Protein AF-A0A2A5Y398-F1 (afdb_monomer)

Structure (mmCIF, N/CA/C/O backbone):
data_AF-A0A2A5Y398-F1
#
_entry.id   AF-A0A2A5Y398-F1
#
loop_
_atom_site.group_PDB
_atom_site.id
_atom_site.type_symbol
_atom_site.label_atom_id
_atom_site.label_alt_id
_atom_site.label_comp_id
_atom_site.label_asym_id
_atom_site.label_entity_id
_atom_site.label_seq_id
_atom_site.pdbx_PDB_ins_code
_atom_site.Cartn_x
_atom_site.Cartn_y
_atom_site.Cartn_z
_atom_site.occupancy
_atom_site.B_iso_or_equiv
_atom_site.auth_seq_id
_atom_site.auth_comp_id
_atom_site.auth_asym_id
_atom_site.auth_atom_id
_atom_site.pdbx_PDB_model_num
ATOM 1 N N . MET A 1 1 ? -25.180 22.967 33.652 1.00 53.47 1 MET A N 1
ATOM 2 C CA . MET A 1 1 ? -24.704 22.713 32.267 1.00 53.47 1 MET A CA 1
ATOM 3 C C . MET A 1 1 ? -23.394 21.914 32.209 1.00 53.47 1 MET A C 1
ATOM 5 O O . MET A 1 1 ? -22.993 21.536 31.120 1.00 53.47 1 MET A O 1
ATOM 9 N N . THR A 1 2 ? -22.761 21.605 33.345 1.00 62.19 2 THR A N 1
ATOM 10 C CA . THR A 1 2 ? -21.582 20.726 33.473 1.00 62.19 2 THR A CA 1
ATOM 11 C C . THR A 1 2 ? -21.911 19.229 33.375 1.00 62.19 2 THR A C 1
ATOM 13 O O . THR A 1 2 ? -21.083 18.474 32.880 1.00 62.19 2 THR A O 1
ATOM 16 N N . ASP A 1 3 ? -23.130 18.831 33.757 1.00 79.31 3 ASP A N 1
ATOM 17 C CA . ASP A 1 3 ? -23.585 17.427 33.782 1.00 79.31 3 ASP A CA 1
ATOM 18 C C . ASP A 1 3 ? -23.609 16.783 32.391 1.00 79.31 3 ASP A C 1
ATOM 20 O O . ASP A 1 3 ? -22.881 15.836 32.129 1.00 79.31 3 ASP A O 1
ATOM 24 N N . LYS A 1 4 ? -24.313 17.400 31.430 1.00 91.94 4 LYS A N 1
ATOM 25 C CA . LYS A 1 4 ? -24.441 16.863 30.064 1.00 91.94 4 LYS A CA 1
ATOM 26 C C . LYS A 1 4 ? -23.093 16.651 29.363 1.00 91.94 4 LYS A C 1
ATOM 28 O O . LYS A 1 4 ? -22.951 15.729 28.569 1.00 91.94 4 LYS A O 1
ATOM 33 N N . LEU A 1 5 ? -22.105 17.512 29.621 1.00 93.94 5 LEU A N 1
ATOM 34 C CA . LEU A 1 5 ? -20.759 17.339 29.068 1.00 93.94 5 LEU A CA 1
ATOM 35 C C . LEU A 1 5 ? -20.026 16.165 29.731 1.00 93.94 5 LEU A C 1
ATOM 37 O O . LEU A 1 5 ? -19.326 15.423 29.044 1.00 93.94 5 LEU A O 1
ATOM 41 N N . SER A 1 6 ? -20.173 16.013 31.048 1.00 94.31 6 SER A N 1
ATOM 42 C CA . SER A 1 6 ? -19.607 14.890 31.797 1.00 94.31 6 SER A CA 1
ATOM 43 C C . SER A 1 6 ? -20.196 13.561 31.321 1.00 94.31 6 SER A C 1
ATOM 45 O O . SER A 1 6 ? -19.443 12.643 31.002 1.00 94.31 6 SER A O 1
ATOM 47 N N . ASP A 1 7 ? -21.517 13.499 31.157 1.00 95.56 7 ASP A N 1
ATOM 48 C CA . ASP A 1 7 ? -22.229 12.305 30.693 1.00 95.56 7 ASP A CA 1
ATOM 49 C C . ASP A 1 7 ? -21.790 11.885 29.283 1.00 95.56 7 ASP A C 1
ATOM 51 O O . ASP A 1 7 ? -21.525 10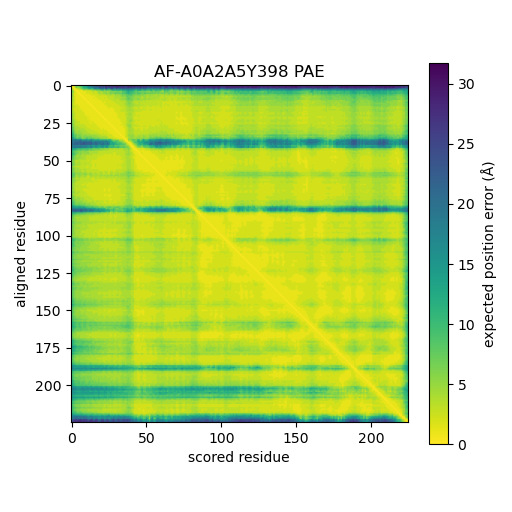.710 29.018 1.00 95.56 7 ASP A O 1
ATOM 55 N N . LEU A 1 8 ? -21.646 12.852 28.367 1.00 97.38 8 LEU A N 1
ATOM 56 C CA . LEU A 1 8 ? -21.157 12.587 27.010 1.00 97.38 8 LEU A CA 1
ATOM 57 C C . LEU A 1 8 ? -19.720 12.054 27.014 1.00 97.38 8 LEU A C 1
ATOM 59 O O . LEU A 1 8 ? -19.413 11.133 26.264 1.00 97.38 8 LEU A O 1
ATOM 63 N N . ARG A 1 9 ? -18.844 12.594 27.870 1.00 96.19 9 ARG A N 1
ATOM 64 C CA . ARG A 1 9 ? -17.464 12.100 28.007 1.00 96.19 9 ARG A CA 1
ATOM 65 C C . ARG A 1 9 ? -17.421 10.682 28.554 1.00 96.19 9 ARG A C 1
ATOM 67 O O . ARG A 1 9 ? -16.668 9.869 28.038 1.00 96.19 9 ARG A O 1
ATOM 74 N N . GLN A 1 10 ? -18.238 10.372 29.557 1.00 96.50 10 GLN A N 1
ATOM 75 C CA . GLN A 1 10 ? -18.326 9.012 30.082 1.00 96.50 10 GLN A CA 1
ATOM 76 C C . GLN A 1 10 ? -18.829 8.032 29.017 1.00 96.50 10 GLN A C 1
ATOM 78 O O . GLN A 1 10 ? -18.304 6.928 28.902 1.00 96.50 10 GLN A O 1
ATOM 83 N N . THR A 1 11 ? -19.796 8.459 28.204 1.00 97.31 11 THR A N 1
ATOM 84 C CA . THR A 1 11 ? -20.303 7.661 27.081 1.00 97.31 11 THR A CA 1
ATOM 85 C C . THR A 1 11 ? -19.218 7.411 26.029 1.00 97.31 11 THR A C 1
ATOM 87 O O . THR A 1 11 ? -19.086 6.287 25.558 1.00 97.31 11 THR A O 1
ATOM 90 N N . ILE A 1 12 ? -18.410 8.425 25.688 1.00 97.81 12 ILE A N 1
ATOM 91 C CA . ILE A 1 12 ? -17.270 8.268 24.767 1.00 97.81 12 ILE A CA 1
ATOM 92 C C . ILE A 1 12 ? -16.235 7.301 25.343 1.00 97.81 12 ILE A C 1
ATOM 94 O O . ILE A 1 12 ? -15.831 6.386 24.641 1.00 97.81 12 ILE A O 1
ATOM 98 N N . ASN A 1 13 ? -15.869 7.438 26.620 1.00 97.94 13 ASN A N 1
ATOM 99 C CA . ASN A 1 13 ? -14.903 6.532 27.244 1.00 97.94 13 ASN A CA 1
ATOM 100 C C . ASN A 1 13 ? -15.367 5.069 27.171 1.00 97.94 13 ASN A C 1
ATOM 102 O O . ASN A 1 13 ? -14.578 4.190 26.846 1.00 97.94 13 ASN A O 1
ATOM 106 N N . GLN A 1 14 ? -16.654 4.811 27.430 1.00 98.31 14 GLN A N 1
ATOM 107 C CA . GLN A 1 14 ? -17.207 3.462 27.308 1.00 98.31 14 GLN A CA 1
ATOM 108 C C . GLN A 1 14 ? -17.146 2.949 25.861 1.00 98.31 14 GLN A C 1
ATOM 110 O O . GLN A 1 14 ? -16.816 1.788 25.634 1.00 98.31 14 GLN A O 1
ATOM 115 N N . LEU A 1 15 ? -17.429 3.810 24.879 1.00 98.50 15 LEU A N 1
ATOM 116 C CA . LEU A 1 15 ? -17.304 3.457 23.465 1.00 98.50 15 LEU A CA 1
ATOM 117 C C . LEU A 1 15 ? -15.845 3.171 23.075 1.00 98.50 15 LEU A C 1
ATOM 119 O O . LEU A 1 15 ? -15.595 2.245 22.308 1.00 98.50 15 LEU A O 1
ATOM 123 N N . ASP A 1 16 ? -14.885 3.927 23.604 1.00 98.44 16 ASP A N 1
ATOM 124 C CA . ASP A 1 16 ? -13.457 3.709 23.363 1.00 98.44 16 ASP A CA 1
ATOM 125 C C . ASP A 1 16 ? -12.993 2.356 23.927 1.00 98.44 16 ASP A C 1
ATOM 127 O O . ASP A 1 16 ? -12.238 1.635 23.265 1.00 98.44 16 ASP A O 1
ATOM 131 N N . ASP A 1 17 ? -13.491 1.966 25.105 1.00 98.50 17 ASP A N 1
ATOM 132 C CA . ASP A 1 17 ? -13.247 0.641 25.686 1.00 98.50 17 ASP A CA 1
ATOM 133 C C . ASP A 1 17 ? -13.813 -0.480 24.795 1.00 98.50 17 ASP A C 1
ATOM 135 O O . ASP A 1 17 ? -13.139 -1.489 24.547 1.00 98.50 17 ASP A O 1
ATOM 139 N N . ASP A 1 18 ? -15.015 -0.285 24.245 1.00 98.56 18 ASP A N 1
ATOM 140 C CA . ASP A 1 18 ? -15.648 -1.238 23.329 1.00 98.56 18 ASP A CA 1
ATOM 141 C C . ASP A 1 18 ? -14.874 -1.343 22.000 1.00 98.56 18 ASP A C 1
ATOM 143 O O . ASP A 1 18 ? -14.628 -2.446 21.497 1.00 98.56 18 ASP A O 1
ATOM 147 N N . ILE A 1 19 ? -14.416 -0.213 21.447 1.00 98.25 19 ILE A N 1
ATOM 148 C CA . ILE A 1 19 ? -13.551 -0.172 20.258 1.00 98.25 19 ILE A CA 1
ATOM 149 C C . ILE A 1 19 ? -12.255 -0.938 20.530 1.00 98.25 19 ILE A C 1
ATOM 151 O O . ILE A 1 19 ? -11.846 -1.769 19.713 1.00 98.25 19 ILE A O 1
ATOM 155 N N . LEU A 1 20 ? -11.615 -0.710 21.679 1.00 98.38 20 LEU A N 1
ATOM 156 C CA . LEU A 1 20 ? -10.382 -1.400 22.045 1.00 98.38 20 LEU A CA 1
ATOM 157 C C . LEU A 1 20 ? -10.595 -2.916 22.168 1.00 98.38 20 LEU A C 1
ATOM 159 O O . LEU A 1 20 ? -9.753 -3.694 21.708 1.00 98.38 20 LEU A O 1
ATOM 163 N N . ALA A 1 21 ? -11.721 -3.353 22.736 1.00 98.25 21 ALA A N 1
ATOM 164 C CA . ALA A 1 21 ? -12.076 -4.768 22.809 1.00 98.25 21 ALA A CA 1
ATOM 165 C C . ALA A 1 21 ? -12.243 -5.393 21.410 1.00 98.25 21 ALA A C 1
ATOM 167 O O . ALA A 1 21 ? -11.703 -6.472 21.143 1.00 98.25 21 ALA A O 1
ATOM 168 N N . LEU A 1 22 ? -12.911 -4.695 20.485 1.00 98.38 22 LEU A N 1
ATOM 169 C CA . LEU A 1 22 ? -13.061 -5.134 19.092 1.00 98.38 22 LEU A CA 1
ATOM 170 C C . LEU A 1 22 ? -11.718 -5.191 18.353 1.00 98.38 22 LEU A C 1
ATOM 172 O O . LEU A 1 22 ? -11.465 -6.136 17.602 1.00 98.38 22 LEU A O 1
ATOM 176 N N . VAL A 1 23 ? -10.830 -4.221 18.590 1.00 97.88 23 VAL A N 1
ATOM 177 C CA . VAL A 1 23 ? -9.471 -4.218 18.033 1.00 97.88 23 VAL A CA 1
ATOM 178 C C . VAL A 1 23 ? -8.689 -5.439 18.512 1.00 97.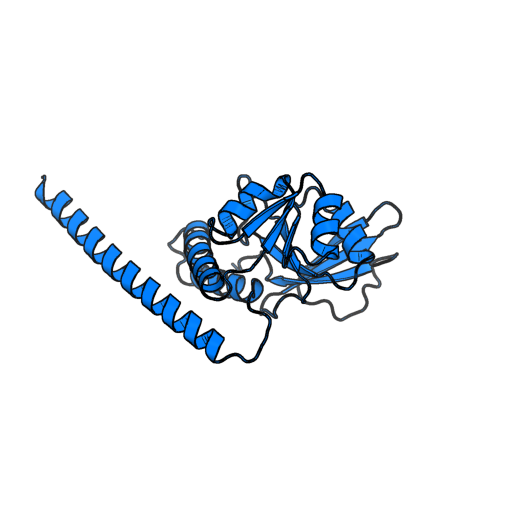88 23 VAL A C 1
ATOM 180 O O . VAL A 1 23 ? -8.118 -6.144 17.679 1.00 97.88 23 VAL A O 1
ATOM 183 N N . ARG A 1 24 ? -8.705 -5.745 19.817 1.00 96.75 24 ARG A N 1
ATOM 184 C CA . ARG A 1 24 ? -8.050 -6.950 20.361 1.00 96.75 24 ARG A CA 1
ATOM 185 C C . ARG A 1 24 ? -8.588 -8.216 19.709 1.00 96.75 24 ARG A C 1
ATOM 187 O O . ARG A 1 24 ? -7.806 -9.023 19.211 1.00 96.75 24 ARG A O 1
ATOM 194 N N . ARG A 1 25 ? -9.914 -8.340 19.610 1.00 97.38 25 ARG A N 1
ATOM 195 C CA . ARG A 1 25 ? -10.547 -9.496 18.968 1.00 97.38 25 ARG A CA 1
ATOM 196 C C . ARG A 1 25 ? -10.150 -9.636 17.498 1.00 97.38 25 ARG A C 1
ATOM 198 O O . ARG A 1 25 ? -9.939 -10.746 17.016 1.00 97.38 25 ARG A O 1
ATOM 205 N N . ARG A 1 26 ? -10.012 -8.519 16.777 1.00 95.94 26 ARG A N 1
ATOM 206 C CA . ARG A 1 26 ? -9.510 -8.515 15.396 1.00 95.94 26 ARG A CA 1
ATOM 207 C C . ARG A 1 26 ? -8.070 -9.023 15.318 1.00 95.94 26 ARG A C 1
ATOM 209 O O . ARG A 1 26 ? -7.764 -9.758 14.384 1.00 95.94 26 ARG A O 1
ATOM 216 N N . MET A 1 27 ? -7.199 -8.630 16.251 1.00 94.00 27 MET A N 1
ATOM 217 C CA . MET A 1 27 ? -5.803 -9.091 16.270 1.00 94.00 27 MET A CA 1
ATOM 218 C C . MET A 1 27 ? -5.712 -10.602 16.512 1.00 94.00 27 MET A C 1
ATOM 220 O O . MET A 1 27 ? -4.964 -11.276 15.811 1.00 94.00 27 MET A O 1
ATOM 224 N N . GLU A 1 28 ? -6.515 -11.140 17.436 1.00 93.69 28 GLU A N 1
ATOM 225 C CA . GLU A 1 28 ? -6.611 -12.590 17.680 1.00 93.69 28 GLU A CA 1
ATOM 226 C C . GLU A 1 28 ? -7.011 -13.344 16.405 1.00 93.69 28 GLU A C 1
ATOM 228 O O . GLU A 1 28 ? -6.308 -14.251 15.969 1.00 93.69 28 GLU A O 1
ATOM 233 N N . LEU A 1 29 ? -8.085 -12.905 15.740 1.00 93.06 29 LEU A N 1
ATOM 234 C CA . LEU A 1 29 ? -8.541 -13.523 14.492 1.00 93.06 29 LEU A CA 1
ATOM 235 C C . LEU A 1 29 ? -7.499 -13.425 13.375 1.00 93.06 29 LEU A C 1
ATOM 237 O O . LEU A 1 29 ? -7.378 -14.335 12.558 1.00 93.06 29 LEU A O 1
ATOM 241 N N . ALA A 1 30 ? -6.750 -12.325 13.310 1.00 89.25 30 ALA A N 1
ATOM 242 C CA . ALA A 1 30 ? -5.692 -12.184 12.322 1.00 89.25 30 ALA A CA 1
ATOM 243 C C . ALA A 1 30 ? -4.545 -13.178 12.569 1.00 89.25 30 ALA A C 1
ATOM 245 O O . ALA A 1 30 ? -4.012 -13.732 11.608 1.00 89.25 30 ALA A O 1
ATOM 246 N N . ALA A 1 31 ? -4.200 -13.440 13.835 1.00 87.06 31 ALA A N 1
ATOM 247 C CA . ALA A 1 31 ? -3.232 -14.472 14.198 1.00 87.06 31 ALA A CA 1
ATOM 248 C C . ALA A 1 31 ? -3.733 -15.877 13.820 1.00 87.06 31 ALA A C 1
ATOM 250 O O . ALA A 1 31 ? -2.989 -16.638 13.201 1.00 87.06 31 ALA A O 1
ATOM 251 N N . ASP A 1 32 ? -5.006 -16.183 14.089 1.00 89.62 32 ASP A N 1
ATOM 252 C CA . ASP A 1 32 ? -5.624 -17.462 13.713 1.00 89.62 32 ASP A CA 1
ATOM 253 C C . ASP A 1 32 ? -5.613 -17.683 12.189 1.00 89.62 32 ASP A C 1
ATOM 255 O O . ASP A 1 32 ? -5.307 -18.776 11.709 1.00 89.62 32 ASP A O 1
ATOM 259 N N . VAL A 1 33 ? -5.898 -16.634 11.405 1.00 86.31 33 VAL A N 1
ATOM 260 C CA . VAL A 1 33 ? -5.861 -16.692 9.932 1.00 86.31 33 VAL A CA 1
ATOM 261 C C . VAL A 1 33 ? -4.468 -17.042 9.414 1.00 86.31 33 VAL A C 1
ATOM 263 O O . VAL A 1 33 ? -4.361 -17.760 8.421 1.00 86.31 33 VAL A O 1
ATOM 266 N N . ILE A 1 34 ? -3.407 -16.545 10.048 1.00 80.00 34 ILE A N 1
ATOM 267 C CA . ILE A 1 34 ? -2.033 -16.864 9.646 1.00 8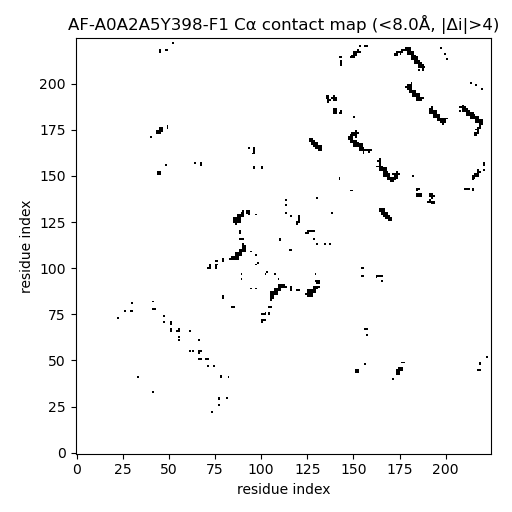0.00 34 ILE A CA 1
ATOM 268 C C . ILE A 1 34 ? -1.638 -18.266 10.079 1.00 80.00 34 ILE A C 1
ATOM 270 O O . ILE A 1 34 ? -1.083 -18.994 9.265 1.00 80.00 34 ILE A O 1
ATOM 274 N N . ALA A 1 35 ? -2.001 -18.689 11.291 1.00 82.81 35 ALA A N 1
ATOM 275 C CA . ALA A 1 35 ? -1.763 -20.059 11.741 1.00 82.81 35 ALA A CA 1
ATOM 276 C C . ALA A 1 35 ? -2.444 -21.108 10.839 1.00 82.81 35 ALA A C 1
ATOM 278 O O . ALA A 1 35 ? -1.938 -22.218 10.683 1.00 82.81 35 ALA A O 1
ATOM 279 N N . ALA A 1 36 ? -3.577 -20.758 10.223 1.00 84.25 36 ALA A N 1
ATOM 280 C CA . ALA A 1 36 ? -4.293 -21.618 9.285 1.00 84.25 36 ALA A CA 1
ATOM 281 C C . ALA A 1 36 ? -3.713 -21.624 7.856 1.00 84.25 36 ALA A C 1
ATOM 283 O O . ALA A 1 36 ? -4.065 -22.498 7.062 1.00 84.25 36 ALA A O 1
ATOM 284 N N . LYS A 1 37 ? -2.860 -20.657 7.495 1.00 73.44 37 LYS A N 1
ATOM 285 C CA . LYS A 1 37 ? -2.260 -20.561 6.159 1.00 73.44 37 LYS A CA 1
ATOM 286 C C . LYS A 1 37 ? -0.888 -21.228 6.144 1.00 73.44 37 LYS A C 1
ATOM 288 O O . LYS A 1 37 ? -0.024 -20.921 6.950 1.00 73.44 37 LYS A O 1
ATOM 293 N N . SER A 1 38 ? -0.668 -22.100 5.168 1.00 60.94 38 SER A N 1
ATOM 294 C CA . SER A 1 38 ? 0.623 -22.754 4.909 1.00 60.94 38 SER A CA 1
ATOM 295 C C . SER A 1 38 ? 1.536 -21.967 3.957 1.00 60.94 38 SER A C 1
ATOM 297 O O . SER A 1 38 ? 2.559 -22.491 3.526 1.00 60.94 38 SER A O 1
ATOM 299 N N . ASP A 1 39 ? 1.152 -20.745 3.582 1.00 62.69 39 ASP A N 1
ATOM 300 C CA . ASP A 1 39 ? 1.897 -19.902 2.642 1.00 62.69 39 ASP A CA 1
ATOM 301 C C . ASP A 1 39 ? 2.934 -19.034 3.375 1.00 62.69 39 ASP A C 1
ATOM 303 O O . ASP A 1 39 ? 2.679 -18.538 4.472 1.00 62.69 39 ASP A O 1
ATOM 307 N N . SER A 1 40 ? 4.103 -18.849 2.761 1.00 60.88 40 SER A N 1
ATOM 308 C CA . SER A 1 40 ? 5.239 -18.107 3.315 1.00 60.88 40 SER A CA 1
ATOM 309 C C . SER A 1 40 ? 5.118 -16.589 3.158 1.00 60.88 40 SER A C 1
ATOM 311 O O . SER A 1 40 ? 5.853 -15.850 3.814 1.00 60.88 40 SER A O 1
ATOM 313 N N . VAL A 1 41 ? 4.220 -16.095 2.295 1.00 65.12 41 VAL A N 1
ATOM 314 C CA . VAL A 1 41 ? 4.080 -14.651 2.045 1.00 65.12 41 VAL A CA 1
ATOM 315 C C . VAL A 1 41 ? 3.127 -14.020 3.059 1.00 65.12 41 VAL A C 1
ATOM 317 O O . VAL A 1 41 ? 1.904 -14.046 2.914 1.00 65.12 41 VAL A O 1
ATOM 320 N N . ALA A 1 42 ? 3.699 -13.419 4.101 1.00 68.75 42 ALA A N 1
ATOM 321 C CA . ALA A 1 42 ? 2.922 -12.816 5.182 1.00 68.75 42 ALA A CA 1
A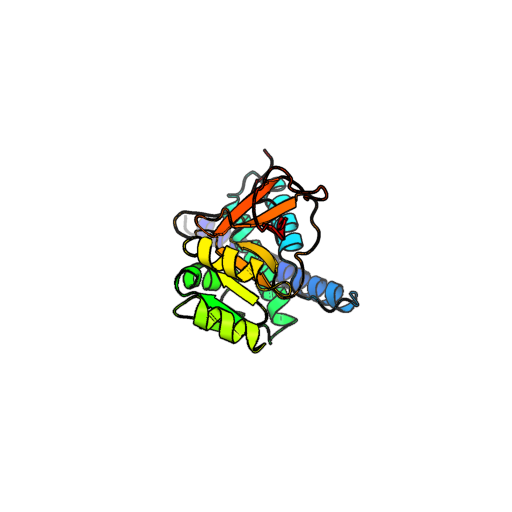TOM 322 C C . ALA A 1 42 ? 2.294 -11.461 4.821 1.00 68.75 42 ALA A C 1
ATOM 324 O O . ALA A 1 42 ? 1.250 -11.109 5.368 1.00 68.75 42 ALA A O 1
ATOM 325 N N . TYR A 1 43 ? 2.904 -10.698 3.906 1.00 85.94 43 TYR A N 1
ATOM 326 C CA . TYR A 1 43 ? 2.453 -9.346 3.582 1.00 85.94 43 TYR A CA 1
ATOM 327 C C . TYR A 1 43 ? 1.681 -9.293 2.260 1.00 85.94 43 TYR A C 1
ATOM 329 O O . TYR A 1 43 ? 2.210 -9.652 1.212 1.00 85.94 43 TYR A O 1
ATOM 337 N N . ARG A 1 44 ? 0.409 -8.874 2.323 1.00 89.19 44 ARG A N 1
ATOM 338 C CA . ARG A 1 44 ? -0.566 -8.958 1.217 1.00 89.19 44 ARG A CA 1
ATOM 339 C C . ARG A 1 44 ? -1.285 -7.618 1.010 1.00 89.19 44 ARG A C 1
ATOM 341 O O . ARG A 1 44 ? -2.434 -7.471 1.439 1.00 89.19 44 ARG A O 1
ATOM 348 N N . PRO A 1 45 ? -0.605 -6.611 0.437 1.00 92.88 45 PRO A N 1
ATOM 349 C CA . PRO A 1 45 ? -1.153 -5.263 0.319 1.00 92.88 45 PRO A CA 1
ATOM 350 C C . PRO A 1 45 ? -2.382 -5.179 -0.603 1.00 92.88 45 PRO A C 1
ATOM 352 O O . PRO A 1 45 ? -3.235 -4.317 -0.384 1.00 92.88 45 PRO A O 1
ATOM 355 N N . GLY A 1 46 ? -2.534 -6.082 -1.578 1.00 93.75 46 GLY A N 1
ATOM 356 C CA . GLY A 1 46 ? -3.727 -6.163 -2.421 1.00 93.75 46 GLY A CA 1
ATOM 357 C C . GLY A 1 46 ? -4.978 -6.485 -1.602 1.00 93.75 46 GLY A C 1
ATOM 358 O O . GLY A 1 46 ? -5.955 -5.734 -1.616 1.00 93.75 46 GLY A O 1
ATOM 359 N N . ARG A 1 47 ? -4.917 -7.537 -0.781 1.00 92.31 47 ARG A N 1
ATOM 360 C CA . ARG A 1 47 ? -5.993 -7.911 0.146 1.00 92.31 47 ARG A CA 1
ATOM 361 C C . ARG A 1 47 ? -6.359 -6.780 1.102 1.00 92.31 47 ARG A C 1
ATOM 363 O O . ARG A 1 47 ? -7.528 -6.602 1.446 1.00 92.31 47 ARG A O 1
ATOM 370 N N . GLU A 1 48 ? -5.368 -6.039 1.579 1.00 94.50 48 GLU A N 1
ATOM 371 C CA . GLU A 1 48 ? -5.610 -4.892 2.447 1.00 94.50 48 GLU A CA 1
ATOM 372 C C . GLU A 1 48 ? -6.366 -3.769 1.723 1.00 94.50 48 GLU A C 1
ATOM 374 O O . GLU A 1 48 ? -7.286 -3.186 2.304 1.00 94.50 48 GLU A O 1
ATOM 379 N N . ALA A 1 49 ? -6.020 -3.497 0.461 1.00 95.44 49 ALA A N 1
ATOM 380 C CA . ALA A 1 49 ? -6.716 -2.520 -0.366 1.00 95.44 49 ALA A CA 1
ATOM 381 C C . ALA A 1 49 ? -8.194 -2.893 -0.557 1.00 95.44 49 ALA A C 1
ATOM 383 O O . ALA A 1 49 ? -9.060 -2.052 -0.325 1.00 95.44 49 ALA A O 1
ATOM 384 N N . GLU A 1 50 ? -8.509 -4.153 -0.868 1.00 95.44 50 GLU A N 1
ATOM 385 C CA . GLU A 1 50 ? -9.899 -4.628 -0.981 1.00 95.44 50 GLU A CA 1
ATOM 386 C C . GLU A 1 50 ? -10.698 -4.425 0.307 1.00 95.44 50 GLU A C 1
ATOM 388 O O . GLU A 1 50 ? -11.851 -3.990 0.285 1.00 95.44 50 GLU A O 1
ATOM 393 N N . VAL A 1 51 ? -10.093 -4.745 1.456 1.00 95.62 51 VAL A N 1
ATOM 394 C CA . VAL A 1 51 ? -10.751 -4.553 2.750 1.00 95.62 51 VAL A CA 1
ATOM 395 C C . VAL A 1 51 ? -11.049 -3.075 2.968 1.00 95.62 51 VAL A C 1
ATOM 397 O O . VAL A 1 51 ? -12.170 -2.759 3.360 1.00 95.62 51 VAL A O 1
ATOM 400 N N . ILE A 1 52 ? -10.088 -2.187 2.696 1.00 96.50 52 ILE A N 1
ATOM 401 C CA . ILE A 1 52 ? -10.270 -0.737 2.825 1.00 96.50 52 ILE A CA 1
ATOM 402 C C . ILE A 1 52 ? -11.380 -0.245 1.891 1.00 96.50 52 ILE A C 1
ATOM 404 O O . ILE A 1 52 ? -12.300 0.417 2.367 1.00 96.50 52 ILE A O 1
ATOM 408 N N . LYS A 1 53 ? -11.366 -0.622 0.605 1.00 95.81 53 LYS A N 1
ATOM 409 C CA . LYS A 1 53 ? -12.419 -0.248 -0.356 1.00 95.81 53 LYS A CA 1
ATOM 410 C C . LYS A 1 53 ? -13.804 -0.691 0.105 1.00 95.81 53 LYS A C 1
ATOM 412 O O . LYS A 1 53 ? -14.725 0.119 0.163 1.00 95.81 53 LYS A O 1
ATOM 417 N N . ARG A 1 54 ? -13.941 -1.960 0.506 1.00 96.88 54 ARG A N 1
ATOM 418 C CA . ARG A 1 54 ? -15.204 -2.515 1.014 1.00 96.88 54 ARG A CA 1
ATOM 419 C C . ARG A 1 54 ? -15.723 -1.734 2.222 1.00 96.88 54 ARG A C 1
ATOM 421 O O . ARG A 1 54 ? -16.926 -1.545 2.355 1.00 96.88 54 ARG A O 1
ATOM 428 N N . LEU A 1 55 ? -14.837 -1.320 3.125 1.00 97.44 55 LEU A N 1
ATOM 429 C CA . LEU A 1 55 ? -15.215 -0.574 4.326 1.00 97.44 55 LEU A CA 1
ATOM 430 C C . LEU A 1 55 ? -15.606 0.869 4.019 1.00 97.44 55 LEU A C 1
ATOM 432 O O . LEU A 1 55 ? -16.554 1.358 4.619 1.00 97.44 55 LEU A O 1
ATOM 436 N N . ILE A 1 56 ? -14.921 1.517 3.074 1.00 96.69 56 ILE A N 1
ATOM 437 C CA . ILE A 1 56 ? -15.301 2.845 2.577 1.00 96.69 56 ILE A CA 1
ATOM 438 C C . ILE A 1 56 ? -16.707 2.781 1.972 1.00 96.69 56 ILE A C 1
ATOM 440 O O . ILE A 1 56 ? -17.568 3.566 2.351 1.00 96.69 56 ILE A O 1
ATOM 444 N N . ALA A 1 57 ? -16.969 1.795 1.110 1.00 96.25 57 ALA A N 1
ATOM 445 C CA . ALA A 1 57 ? -18.286 1.606 0.501 1.00 96.25 57 ALA A CA 1
ATOM 446 C C . ALA A 1 57 ? -19.387 1.289 1.533 1.00 96.25 57 ALA A C 1
ATOM 448 O O . ALA A 1 57 ? -20.538 1.676 1.356 1.00 96.25 57 ALA A O 1
ATOM 449 N N . ALA A 1 58 ? -19.045 0.592 2.621 1.00 97.44 58 ALA A N 1
ATOM 450 C CA . ALA A 1 58 ? -19.984 0.253 3.690 1.00 97.44 58 ALA A CA 1
ATOM 451 C C . ALA A 1 58 ? -20.266 1.409 4.668 1.00 97.44 58 ALA A C 1
ATOM 453 O O . ALA A 1 58 ? -21.241 1.328 5.413 1.00 97.44 58 ALA A O 1
ATOM 454 N N . ALA A 1 59 ? -19.429 2.449 4.684 1.00 96.31 59 ALA A N 1
ATOM 455 C CA . ALA A 1 59 ? -19.557 3.612 5.562 1.00 96.31 59 ALA A CA 1
ATOM 456 C C . ALA A 1 59 ? -19.452 4.927 4.760 1.00 96.31 59 ALA A C 1
ATOM 458 O O . ALA A 1 59 ? -18.530 5.716 4.991 1.00 96.31 59 ALA A O 1
ATOM 459 N N . PRO A 1 60 ? -20.368 5.169 3.799 1.00 95.25 60 PRO A N 1
ATOM 460 C CA . PRO A 1 60 ? -20.304 6.330 2.906 1.00 95.25 60 PRO A CA 1
ATOM 461 C C . PRO A 1 60 ? -20.521 7.669 3.630 1.00 95.25 60 PRO A C 1
ATOM 463 O O . PRO A 1 60 ? -20.234 8.729 3.081 1.00 95.25 60 PRO A O 1
ATOM 466 N N . ASP A 1 61 ? -21.041 7.635 4.856 1.00 96.81 61 ASP A N 1
ATOM 467 C CA . ASP A 1 61 ? -21.214 8.785 5.739 1.00 96.81 61 ASP A CA 1
ATOM 468 C C . ASP A 1 61 ? -19.910 9.221 6.432 1.00 96.81 61 ASP A C 1
ATOM 470 O O . ASP A 1 61 ? -19.833 10.338 6.952 1.00 96.81 61 ASP A O 1
ATOM 474 N N . LEU A 1 62 ? -18.870 8.380 6.415 1.00 97.00 62 LEU A N 1
ATOM 475 C CA . LEU A 1 62 ? -17.552 8.705 6.951 1.00 97.00 62 LEU A CA 1
ATOM 476 C C . LEU A 1 62 ? -16.589 9.176 5.851 1.00 97.00 62 LEU A C 1
ATOM 478 O O . LEU A 1 62 ? -16.620 8.674 4.727 1.00 97.00 62 LEU A O 1
ATOM 482 N N . PRO A 1 63 ? -15.642 10.083 6.165 1.00 96.25 63 PRO A N 1
ATOM 483 C CA . PRO A 1 63 ? -14.571 10.411 5.235 1.00 96.25 63 PRO A CA 1
ATOM 484 C C . PRO A 1 63 ? -13.767 9.159 4.863 1.00 96.25 63 PRO A C 1
ATOM 486 O O . PRO A 1 63 ? -13.204 8.498 5.738 1.00 96.25 63 PRO A O 1
ATOM 489 N N . ALA A 1 64 ? -13.630 8.871 3.567 1.00 95.19 64 ALA A N 1
ATOM 490 C CA . ALA A 1 64 ? -12.882 7.707 3.084 1.00 95.19 64 ALA A CA 1
ATOM 491 C C . ALA A 1 64 ? -11.446 7.648 3.644 1.00 95.19 64 ALA A C 1
ATOM 493 O O . ALA A 1 64 ? -10.951 6.578 4.002 1.00 95.19 64 ALA A O 1
ATOM 494 N N . GLN A 1 65 ? -10.801 8.810 3.811 1.00 94.44 65 GLN A N 1
ATOM 495 C CA . GLN A 1 65 ? -9.465 8.914 4.401 1.00 94.44 65 GLN A CA 1
ATOM 496 C C . GLN A 1 65 ? -9.418 8.454 5.867 1.00 94.44 65 GLN A C 1
ATOM 498 O O . GLN A 1 65 ? -8.429 7.852 6.279 1.00 94.44 65 GLN A O 1
ATOM 503 N N . LEU A 1 66 ? -10.469 8.711 6.657 1.00 96.38 66 LEU A N 1
ATOM 504 C CA . LEU A 1 66 ? -10.550 8.250 8.047 1.00 96.38 66 LEU A CA 1
ATOM 505 C C . LEU A 1 66 ? -10.563 6.719 8.090 1.00 96.38 66 LEU A C 1
ATOM 507 O O . LEU A 1 66 ? -9.766 6.117 8.809 1.00 96.38 66 LEU A O 1
ATOM 511 N N . VAL A 1 67 ? -11.418 6.101 7.271 1.00 97.00 67 VAL A N 1
ATOM 512 C CA . VAL A 1 67 ? -11.510 4.641 7.142 1.00 97.00 67 VAL A CA 1
ATOM 513 C C . VAL A 1 67 ? -10.173 4.064 6.660 1.00 97.00 67 VAL A C 1
ATOM 515 O O . VAL A 1 67 ? -9.626 3.152 7.277 1.00 97.00 67 VAL A O 1
ATOM 518 N N . ALA A 1 68 ? -9.567 4.630 5.618 1.00 95.19 68 ALA A N 1
ATOM 519 C CA . ALA A 1 68 ? -8.266 4.167 5.141 1.00 95.19 68 ALA A CA 1
ATOM 520 C C . ALA A 1 68 ? -7.182 4.246 6.232 1.00 95.19 68 ALA A C 1
ATOM 522 O O . ALA A 1 68 ? -6.464 3.271 6.444 1.00 95.19 68 ALA A O 1
ATOM 523 N N . ASN A 1 69 ? -7.099 5.359 6.968 1.00 95.12 69 ASN A N 1
ATOM 524 C CA . ASN A 1 69 ? -6.088 5.562 8.008 1.00 95.12 69 ASN A CA 1
ATOM 525 C C . ASN A 1 69 ? -6.249 4.589 9.183 1.00 95.12 69 ASN A C 1
ATOM 527 O O . ASN A 1 69 ? -5.270 3.967 9.594 1.00 95.12 69 ASN A O 1
ATOM 531 N N . VAL A 1 70 ? -7.468 4.427 9.709 1.00 96.69 70 VAL A N 1
ATOM 532 C CA . VAL A 1 70 ? -7.727 3.526 10.845 1.00 96.69 70 VAL A CA 1
ATOM 533 C C . VAL A 1 70 ? -7.380 2.088 10.469 1.00 96.69 70 VAL A C 1
ATOM 535 O O . VAL A 1 70 ? -6.612 1.424 11.167 1.00 96.69 70 VAL A O 1
ATOM 538 N N . TRP A 1 71 ? -7.890 1.600 9.336 1.00 96.75 71 TRP A N 1
ATOM 539 C CA . TRP A 1 71 ? -7.657 0.212 8.947 1.00 96.75 71 TRP A CA 1
ATOM 540 C C . TRP A 1 71 ? -6.226 -0.049 8.490 1.00 96.75 71 TRP A C 1
ATOM 542 O O . TRP A 1 71 ? -5.728 -1.146 8.740 1.00 96.75 71 TRP A O 1
ATOM 552 N N . ARG A 1 72 ? -5.535 0.948 7.922 1.00 96.06 72 ARG A N 1
ATOM 553 C CA . ARG A 1 72 ? -4.098 0.869 7.640 1.00 96.06 72 ARG A CA 1
ATOM 554 C C . ARG A 1 72 ? -3.298 0.550 8.896 1.00 96.06 72 ARG A C 1
ATOM 556 O O . ARG A 1 72 ? -2.580 -0.443 8.902 1.00 96.06 72 ARG A O 1
ATOM 563 N N . GLN A 1 73 ? -3.488 1.313 9.973 1.00 95.75 73 GLN A N 1
ATOM 564 C CA . GLN A 1 73 ? -2.750 1.081 11.219 1.00 95.75 73 GLN A CA 1
ATOM 565 C C . GLN A 1 73 ? -3.094 -0.271 11.856 1.00 95.75 73 GLN A C 1
ATOM 567 O O . GLN A 1 73 ? -2.201 -0.975 12.320 1.00 95.75 73 GLN A O 1
ATOM 572 N N . LEU A 1 74 ? -4.366 -0.688 11.820 1.00 95.50 74 LEU A N 1
ATOM 573 C CA . LEU A 1 74 ? -4.779 -2.003 12.328 1.00 95.50 74 LEU A CA 1
ATOM 574 C C . LEU A 1 74 ? -4.191 -3.175 11.525 1.00 95.50 74 LEU A C 1
ATOM 57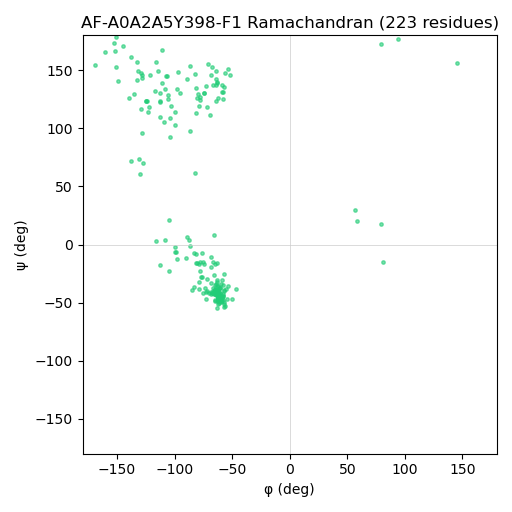6 O O . LEU A 1 74 ? -3.937 -4.243 12.083 1.00 95.50 74 LEU A O 1
ATOM 580 N N . MET A 1 75 ? -4.023 -3.027 10.211 1.00 93.69 75 MET A N 1
ATOM 581 C CA . MET A 1 75 ? -3.397 -4.045 9.359 1.00 93.69 75 MET A CA 1
ATOM 582 C C . MET A 1 75 ? -1.892 -4.104 9.598 1.00 93.69 75 MET A C 1
ATOM 584 O O . MET A 1 75 ? -1.366 -5.182 9.860 1.00 93.69 75 MET A O 1
ATOM 588 N N . THR A 1 76 ? -1.229 -2.950 9.623 1.00 93.38 76 THR A N 1
ATOM 589 C CA . THR A 1 76 ? 0.199 -2.851 9.925 1.00 93.38 76 THR A CA 1
ATOM 590 C C . THR A 1 76 ? 0.531 -3.440 11.297 1.00 93.38 76 THR A C 1
ATOM 592 O O . THR A 1 76 ? 1.476 -4.218 11.408 1.00 93.38 76 THR A O 1
ATOM 595 N N . ALA A 1 77 ? -0.270 -3.147 12.328 1.00 92.19 77 ALA A N 1
ATOM 596 C CA . ALA A 1 77 ? -0.082 -3.712 13.664 1.00 92.19 77 ALA A CA 1
ATOM 597 C C . ALA A 1 77 ? -0.204 -5.240 13.675 1.00 92.19 77 ALA A C 1
ATOM 599 O O . ALA A 1 77 ? 0.635 -5.915 14.266 1.00 92.19 77 ALA A O 1
ATOM 600 N N . SER A 1 78 ? -1.204 -5.788 12.977 1.00 89.69 78 SER A N 1
ATOM 601 C CA . SER A 1 78 ? -1.353 -7.238 12.827 1.00 89.69 78 SER A CA 1
ATOM 602 C C . SER A 1 78 ? -0.099 -7.855 12.211 1.00 89.69 78 SER A C 1
ATOM 604 O O . SER A 1 78 ? 0.489 -8.754 12.805 1.00 89.69 78 SER A O 1
ATOM 606 N N . THR A 1 79 ? 0.334 -7.338 11.058 1.00 88.75 79 THR A N 1
ATOM 607 C CA . THR A 1 79 ? 1.492 -7.867 10.332 1.00 88.75 79 THR A CA 1
ATOM 608 C C . THR A 1 79 ? 2.778 -7.748 11.151 1.00 88.75 79 THR A C 1
ATOM 610 O O . THR A 1 79 ? 3.553 -8.698 11.199 1.00 88.75 79 THR A O 1
ATOM 613 N N . SER A 1 80 ? 3.004 -6.620 11.831 1.00 88.19 80 SER A N 1
ATOM 614 C CA . SER A 1 80 ? 4.199 -6.409 12.663 1.00 88.19 80 SER A CA 1
ATOM 615 C C . SER A 1 80 ? 4.273 -7.394 13.835 1.00 88.19 80 SER A C 1
ATOM 617 O O . SER A 1 80 ? 5.323 -7.991 14.073 1.00 88.19 80 SER A O 1
ATOM 619 N N . LEU A 1 81 ? 3.153 -7.630 14.530 1.00 83.19 81 LEU A N 1
ATOM 620 C CA . LEU A 1 81 ? 3.090 -8.586 15.643 1.00 83.19 81 LEU A CA 1
ATOM 621 C C . LEU A 1 81 ? 3.384 -10.025 15.203 1.00 83.19 81 LEU A C 1
ATOM 623 O O . LEU A 1 81 ? 3.898 -10.816 15.990 1.00 83.19 81 LEU A O 1
ATOM 627 N N . GLN A 1 82 ? 3.044 -10.360 13.961 1.00 74.44 82 GLN A N 1
ATOM 628 C CA . GLN A 1 82 ? 3.245 -11.690 13.390 1.00 74.44 82 GLN A CA 1
ATOM 629 C C . GLN A 1 82 ? 4.664 -11.850 12.827 1.00 74.44 82 GLN A C 1
ATOM 631 O O . GLN A 1 82 ? 5.294 -12.884 13.038 1.00 74.44 82 GLN A O 1
ATOM 636 N N . ASN A 1 83 ? 5.193 -10.802 12.188 1.00 72.06 83 ASN A N 1
ATOM 637 C CA . ASN A 1 83 ? 6.472 -10.800 11.485 1.00 72.06 83 ASN A CA 1
ATOM 638 C C . ASN A 1 83 ? 7.370 -9.643 11.946 1.00 72.06 83 ASN A C 1
ATOM 640 O O . ASN A 1 83 ? 7.674 -8.719 11.189 1.00 72.06 83 ASN A O 1
ATOM 644 N N . GLY A 1 84 ? 7.867 -9.728 13.182 1.00 64.69 84 GLY A N 1
ATOM 645 C CA . GLY A 1 84 ? 8.690 -8.682 13.810 1.00 64.69 84 GLY A CA 1
ATOM 646 C C . GLY A 1 84 ? 10.068 -8.421 13.176 1.00 64.69 84 GLY A C 1
ATOM 647 O O . GLY A 1 84 ? 10.877 -7.692 13.752 1.00 64.69 84 GLY A O 1
ATOM 648 N N . ALA A 1 85 ? 10.363 -9.024 12.022 1.00 78.56 85 ALA A N 1
ATOM 649 C CA . ALA A 1 85 ? 11.640 -8.922 11.324 1.00 78.56 85 ALA A CA 1
ATOM 650 C C . ALA A 1 85 ? 11.551 -8.252 9.945 1.00 78.56 85 ALA A C 1
ATOM 652 O O . ALA A 1 85 ? 12.586 -8.163 9.293 1.00 78.56 85 ALA A O 1
ATOM 653 N N . ILE A 1 86 ? 10.377 -7.768 9.509 1.00 88.88 86 ILE A N 1
ATOM 654 C CA . ILE A 1 86 ? 10.266 -7.131 8.188 1.00 88.88 86 ILE A CA 1
ATOM 655 C C . ILE A 1 86 ? 11.110 -5.852 8.149 1.00 88.88 86 ILE A C 1
ATOM 657 O O . ILE A 1 86 ? 10.917 -4.936 8.962 1.00 88.88 86 ILE A O 1
ATOM 661 N N . ARG A 1 87 ? 12.021 -5.799 7.177 1.00 94.19 87 ARG A N 1
ATOM 662 C CA . ARG A 1 87 ? 12.878 -4.652 6.871 1.00 94.19 87 ARG A CA 1
ATOM 663 C C . ARG A 1 87 ? 12.442 -4.005 5.567 1.00 94.19 87 ARG A C 1
ATOM 665 O O . ARG A 1 87 ? 12.215 -4.686 4.568 1.00 94.19 87 ARG A O 1
ATOM 672 N N . VAL A 1 88 ? 12.341 -2.682 5.578 1.00 97.00 88 VAL A N 1
ATOM 673 C CA . VAL A 1 88 ? 11.919 -1.896 4.418 1.00 97.00 88 VAL A CA 1
ATOM 674 C C . VAL A 1 88 ? 13.005 -0.888 4.069 1.00 97.00 88 VAL A C 1
ATOM 676 O O . VAL A 1 88 ? 13.291 -0.000 4.870 1.00 97.00 88 VAL A O 1
ATOM 679 N N . ALA A 1 89 ? 13.572 -1.002 2.870 1.00 98.38 89 ALA A N 1
ATOM 680 C CA . ALA A 1 89 ? 14.438 0.023 2.296 1.00 98.38 89 ALA A CA 1
ATOM 681 C C . ALA A 1 89 ? 13.573 1.164 1.745 1.00 98.38 89 ALA A C 1
ATOM 683 O O . ALA A 1 89 ? 12.644 0.939 0.969 1.00 98.38 89 ALA A O 1
ATOM 684 N N . VAL A 1 90 ? 13.833 2.403 2.140 1.00 98.69 90 VAL A N 1
ATOM 685 C CA . VAL A 1 90 ? 12.955 3.526 1.796 1.00 98.69 90 VAL A CA 1
ATOM 686 C C . VAL A 1 90 ? 13.778 4.647 1.205 1.00 98.69 90 VAL A C 1
ATOM 688 O O . VAL A 1 90 ? 14.588 5.254 1.894 1.00 98.69 90 VAL A O 1
ATOM 691 N N . HIS A 1 91 ? 13.523 4.972 -0.059 1.00 98.69 91 HIS A N 1
ATOM 692 C CA . HIS A 1 91 ? 14.103 6.160 -0.668 1.00 98.69 91 HIS A CA 1
ATOM 693 C C . HIS A 1 91 ? 13.679 7.406 0.126 1.00 98.69 91 HIS A C 1
ATOM 695 O O . HIS A 1 91 ? 12.501 7.542 0.463 1.00 98.69 91 HIS A O 1
ATOM 701 N N . ARG A 1 92 ? 14.588 8.355 0.376 1.00 97.75 92 ARG A N 1
ATOM 702 C CA . ARG A 1 92 ? 14.334 9.579 1.171 1.00 97.75 92 ARG A CA 1
ATOM 703 C C . ARG A 1 92 ? 13.034 10.312 0.809 1.00 97.75 92 ARG A C 1
ATOM 705 O O . ARG A 1 92 ? 12.289 10.761 1.676 1.00 97.75 92 ARG A O 1
ATOM 712 N N . GLY A 1 93 ? 12.702 10.362 -0.485 1.00 97.31 93 GLY A N 1
ATOM 713 C CA . GLY A 1 93 ? 11.474 10.981 -1.007 1.00 97.31 93 GLY A CA 1
ATOM 714 C C . GLY A 1 93 ? 10.168 10.255 -0.643 1.00 97.31 93 GLY A C 1
ATOM 715 O O . GLY A 1 93 ? 9.095 10.807 -0.850 1.00 97.31 93 GLY A O 1
ATOM 716 N N . ALA A 1 94 ? 10.244 9.043 -0.093 1.00 97.88 94 ALA A N 1
ATOM 717 C CA . ALA A 1 94 ? 9.117 8.223 0.346 1.00 97.88 94 ALA A CA 1
ATOM 718 C C . ALA A 1 94 ? 9.008 8.114 1.882 1.00 97.88 94 ALA A C 1
ATOM 720 O O . ALA A 1 94 ? 8.123 7.418 2.381 1.00 97.88 94 ALA A O 1
ATOM 721 N N . MET A 1 95 ? 9.861 8.805 2.653 1.00 96.94 95 MET A N 1
ATOM 722 C CA . MET A 1 95 ? 9.944 8.616 4.108 1.00 96.94 95 MET A CA 1
ATOM 723 C C . MET A 1 95 ? 8.656 8.977 4.857 1.00 96.94 95 MET A C 1
ATOM 725 O O . MET A 1 95 ? 8.222 8.244 5.745 1.00 96.94 95 MET A O 1
ATOM 729 N N . ALA A 1 96 ? 7.985 10.064 4.466 1.00 95.75 96 ALA A N 1
ATOM 730 C CA . ALA A 1 96 ? 6.700 10.439 5.060 1.00 95.75 96 ALA A CA 1
ATOM 731 C C . ALA A 1 96 ? 5.637 9.343 4.856 1.00 95.75 96 ALA A C 1
ATOM 733 O O . ALA A 1 96 ? 4.904 8.992 5.784 1.00 95.75 96 ALA A O 1
ATOM 734 N N . VAL A 1 97 ? 5.607 8.753 3.657 1.00 97.12 97 VAL A N 1
ATOM 735 C CA . VAL A 1 97 ? 4.699 7.657 3.302 1.00 97.12 97 VAL A CA 1
ATOM 736 C C . VAL A 1 97 ? 5.048 6.387 4.057 1.00 97.12 97 VAL A C 1
ATOM 738 O O . VAL A 1 97 ? 4.144 5.745 4.582 1.00 97.12 97 VAL A O 1
ATOM 741 N N . ALA A 1 98 ? 6.333 6.073 4.210 1.00 96.88 98 ALA A N 1
ATOM 742 C CA . ALA A 1 98 ? 6.786 4.954 5.027 1.00 96.88 98 ALA A CA 1
ATOM 743 C C . ALA A 1 98 ? 6.350 5.101 6.492 1.00 96.88 98 ALA A C 1
ATOM 745 O O . ALA A 1 98 ? 5.764 4.178 7.060 1.00 96.88 98 ALA A O 1
ATOM 746 N N . GLY A 1 99 ? 6.570 6.277 7.087 1.00 96.00 99 GLY A N 1
ATOM 747 C CA . GLY A 1 99 ? 6.174 6.568 8.464 1.00 96.00 99 GLY A CA 1
ATOM 748 C C . GLY A 1 99 ? 4.670 6.406 8.689 1.00 96.00 99 GLY A C 1
ATOM 749 O O . GLY A 1 99 ? 4.256 5.749 9.643 1.00 96.00 99 GLY A O 1
ATOM 750 N N . TRP A 1 100 ? 3.846 6.933 7.779 1.00 95.56 100 TRP A N 1
ATOM 751 C CA . TRP A 1 100 ? 2.394 6.740 7.822 1.00 95.56 100 TRP A CA 1
ATOM 752 C C . TRP A 1 100 ? 1.994 5.278 7.607 1.00 95.56 100 TRP A C 1
ATOM 754 O O . TRP A 1 100 ? 1.194 4.744 8.371 1.00 95.56 100 TRP A O 1
ATOM 764 N N . HIS A 1 101 ? 2.535 4.616 6.584 1.00 96.38 101 HIS A N 1
ATOM 765 C CA . HIS A 1 101 ? 2.094 3.282 6.172 1.00 96.38 101 HIS A CA 1
ATOM 766 C C . HIS A 1 101 ? 2.436 2.229 7.224 1.00 96.38 101 HIS A C 1
ATOM 768 O O . HIS A 1 101 ? 1.613 1.365 7.534 1.00 96.38 101 HIS A O 1
ATOM 774 N N . PHE A 1 102 ? 3.636 2.329 7.798 1.00 94.62 102 PHE A N 1
ATOM 775 C CA . PHE A 1 102 ? 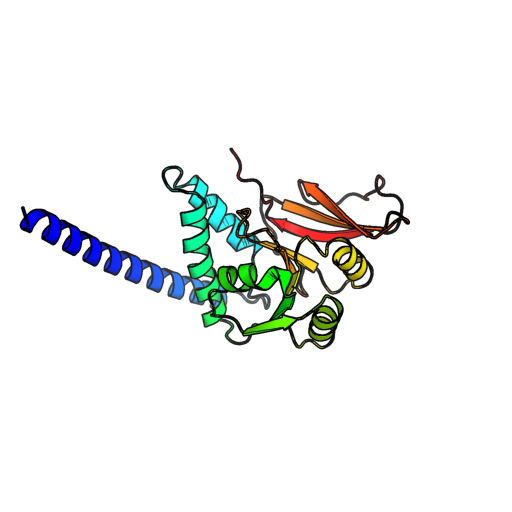4.165 1.354 8.745 1.00 94.62 102 PHE A CA 1
ATOM 776 C C . PHE A 1 102 ? 4.020 1.754 10.219 1.00 94.62 102 PHE A C 1
ATOM 778 O O . PHE A 1 102 ? 4.319 0.939 11.090 1.00 94.62 102 PHE A O 1
ATOM 785 N N . GLY A 1 103 ? 3.558 2.970 10.527 1.00 91.25 103 GLY A N 1
ATOM 786 C CA . GLY A 1 103 ? 3.155 3.367 11.882 1.00 91.25 103 GLY A CA 1
ATOM 787 C C . GLY A 1 103 ? 4.241 3.210 12.952 1.00 91.25 103 GLY A C 1
ATOM 788 O O . GLY A 1 103 ? 3.919 2.917 14.099 1.00 91.25 103 GLY A O 1
ATOM 789 N N . ALA A 1 104 ? 5.520 3.333 12.575 1.00 88.38 104 ALA A N 1
ATOM 790 C CA . ALA A 1 104 ? 6.689 3.052 13.422 1.00 88.38 104 ALA A CA 1
ATOM 791 C C . ALA A 1 104 ? 6.770 1.611 13.987 1.00 88.38 104 ALA A C 1
ATOM 793 O O . ALA A 1 104 ? 7.473 1.361 14.964 1.00 88.38 104 ALA A O 1
ATOM 794 N N . MET A 1 105 ? 6.073 0.653 13.369 1.00 90.94 105 MET A N 1
ATOM 795 C CA . MET A 1 105 ? 6.037 -0.755 13.789 1.00 90.94 105 MET A CA 1
ATOM 796 C C . MET A 1 105 ? 6.961 -1.668 12.966 1.00 90.94 105 MET A C 1
ATOM 798 O O . MET A 1 105 ? 7.082 -2.853 13.274 1.00 90.94 105 MET A O 1
ATOM 802 N N . PHE A 1 106 ? 7.586 -1.146 11.908 1.00 91.81 106 PHE A N 1
ATOM 803 C CA . PHE A 1 106 ? 8.502 -1.878 11.025 1.00 91.81 106 PHE A CA 1
ATOM 804 C C . PHE A 1 106 ? 9.906 -1.280 11.111 1.00 91.81 106 PHE A C 1
ATOM 806 O O . PHE A 1 106 ? 10.065 -0.104 11.448 1.00 91.81 106 PHE A O 1
ATOM 813 N N . ARG A 1 107 ? 10.925 -2.079 10.773 1.00 92.75 107 ARG A N 1
ATOM 814 C CA . ARG A 1 107 ? 12.291 -1.569 10.611 1.00 92.75 107 ARG A CA 1
ATOM 815 C C . ARG A 1 107 ? 12.402 -0.884 9.255 1.00 92.75 107 ARG A C 1
ATOM 817 O O . ARG A 1 107 ? 12.190 -1.521 8.227 1.00 92.75 107 ARG A O 1
ATOM 824 N N . ILE A 1 108 ? 12.715 0.405 9.277 1.00 95.81 108 ILE A N 1
ATOM 825 C CA . ILE A 1 108 ? 12.878 1.233 8.085 1.00 95.81 108 ILE A CA 1
ATOM 826 C C . ILE A 1 108 ? 14.349 1.623 7.981 1.00 95.81 108 ILE A C 1
ATOM 828 O O . ILE A 1 108 ? 14.891 2.224 8.908 1.00 95.81 108 ILE A O 1
ATOM 832 N N . ASP A 1 109 ? 14.961 1.279 6.854 1.00 97.31 109 ASP A N 1
ATOM 833 C CA . ASP A 1 109 ? 16.310 1.679 6.472 1.00 97.31 109 ASP A CA 1
ATOM 834 C C . ASP A 1 109 ? 16.177 2.791 5.410 1.00 97.31 109 ASP A C 1
ATOM 836 O O . ASP A 1 109 ? 15.701 2.550 4.299 1.00 97.31 109 ASP A O 1
ATOM 840 N N . GLU A 1 110 ? 16.510 4.037 5.766 1.00 98.25 110 GLU A N 1
ATOM 841 C CA . GLU A 1 110 ? 16.458 5.173 4.833 1.00 98.25 110 GLU A CA 1
ATOM 842 C C . GLU A 1 110 ? 17.624 5.116 3.836 1.00 98.25 110 GLU A C 1
ATOM 844 O O . GLU A 1 110 ? 18.786 4.992 4.223 1.00 98.25 110 GLU A O 1
ATOM 849 N N . CYS A 1 111 ? 17.302 5.262 2.552 1.00 98.56 111 CYS A N 1
ATOM 850 C CA . CYS A 1 111 ? 18.244 5.308 1.443 1.00 98.56 111 CYS A CA 1
ATOM 851 C C . CYS A 1 111 ? 18.254 6.705 0.820 1.00 98.56 111 CYS A C 1
ATOM 853 O O . CYS A 1 111 ? 17.202 7.242 0.459 1.00 98.56 111 CYS A O 1
ATOM 855 N N . GLU A 1 112 ? 19.446 7.272 0.638 1.00 97.88 112 GLU A N 1
ATOM 856 C CA . GLU A 1 112 ? 19.619 8.603 0.039 1.00 97.88 112 GLU A CA 1
ATOM 857 C C . GLU A 1 112 ? 19.151 8.648 -1.427 1.00 97.88 112 GLU A C 1
ATOM 859 O O . GLU A 1 112 ? 18.612 9.660 -1.886 1.00 97.88 112 GLU A O 1
ATOM 864 N N . ASP A 1 113 ? 19.328 7.548 -2.159 1.00 98.12 113 ASP A N 1
ATOM 865 C CA . ASP A 1 113 ? 19.055 7.445 -3.588 1.00 98.12 113 ASP A CA 1
ATOM 866 C C . ASP A 1 113 ? 18.651 6.021 -4.022 1.00 98.12 113 ASP A C 1
ATOM 868 O O . ASP A 1 113 ? 18.543 5.090 -3.215 1.00 98.12 113 ASP A O 1
ATOM 872 N N . MET A 1 114 ? 18.354 5.875 -5.317 1.00 98.25 114 MET A N 1
ATOM 873 C CA . MET A 1 114 ? 17.974 4.600 -5.928 1.00 98.25 114 MET A CA 1
ATOM 874 C C . MET A 1 114 ? 19.084 3.535 -5.843 1.00 98.25 114 MET A C 1
ATOM 876 O O . MET A 1 114 ? 18.747 2.415 -5.458 1.00 98.25 114 MET A O 1
ATOM 880 N N . PRO A 1 115 ? 20.375 3.824 -6.127 1.00 98.38 115 PRO A N 1
ATOM 881 C CA . PRO A 1 115 ? 21.459 2.856 -5.943 1.00 98.38 115 PRO A CA 1
ATOM 882 C C . PRO A 1 115 ? 21.540 2.266 -4.530 1.00 98.38 115 PRO A C 1
ATOM 884 O O . PRO A 1 115 ? 21.576 1.047 -4.391 1.00 98.38 115 PRO A O 1
ATOM 887 N N . ALA A 1 116 ? 21.477 3.089 -3.476 1.00 98.19 116 ALA A N 1
ATOM 888 C CA . ALA A 1 116 ? 21.515 2.585 -2.100 1.00 98.19 116 ALA A CA 1
ATOM 889 C C . ALA A 1 116 ? 20.332 1.647 -1.781 1.00 98.19 116 ALA A C 1
ATOM 891 O O . ALA A 1 116 ? 20.481 0.645 -1.080 1.00 98.19 116 ALA A O 1
ATOM 892 N N . LEU A 1 117 ? 19.146 1.950 -2.316 1.00 98.00 117 LEU A N 1
ATOM 893 C CA . LEU A 1 117 ? 17.961 1.097 -2.201 1.00 98.00 117 LEU A CA 1
ATOM 894 C C . LEU A 1 117 ? 18.117 -0.216 -2.982 1.00 98.00 117 LEU A C 1
ATOM 896 O O . LEU A 1 117 ? 17.759 -1.277 -2.465 1.00 98.00 117 LEU A O 1
ATOM 900 N N . GLN A 1 118 ? 18.667 -0.161 -4.196 1.00 98.06 118 GLN A N 1
ATOM 901 C CA . GLN A 1 118 ? 18.954 -1.338 -5.017 1.00 98.06 118 GLN A CA 1
ATOM 902 C C . GLN A 1 118 ? 19.984 -2.250 -4.351 1.00 98.06 118 GLN A C 1
ATOM 904 O O . GLN A 1 118 ? 19.778 -3.459 -4.349 1.00 98.06 118 GLN A O 1
ATOM 909 N N . ASP A 1 119 ? 21.031 -1.699 -3.733 1.00 97.94 119 ASP A N 1
ATOM 910 C CA . ASP A 1 119 ? 22.064 -2.472 -3.037 1.00 97.94 119 ASP A CA 1
ATOM 911 C C . ASP A 1 119 ? 21.483 -3.271 -1.860 1.00 97.94 119 ASP A C 1
ATOM 913 O O . ASP A 1 119 ? 21.732 -4.474 -1.751 1.00 97.94 119 ASP A O 1
ATOM 917 N N . LEU A 1 120 ? 20.641 -2.653 -1.019 1.00 97.88 120 LEU A N 1
ATOM 918 C CA . LEU A 1 120 ? 19.961 -3.356 0.082 1.00 97.88 120 LEU A CA 1
ATOM 919 C C . LEU A 1 120 ? 19.027 -4.459 -0.432 1.00 97.88 120 LEU A C 1
ATOM 921 O O . LEU A 1 120 ? 19.010 -5.575 0.103 1.00 97.88 120 LEU A O 1
ATOM 925 N N . MET A 1 121 ? 18.268 -4.165 -1.491 1.00 97.31 121 MET A N 1
ATOM 926 C CA . MET A 1 121 ? 17.396 -5.148 -2.130 1.00 97.31 121 MET A CA 1
ATOM 927 C C . MET A 1 121 ? 18.196 -6.247 -2.831 1.00 97.31 121 MET A C 1
ATOM 929 O O . MET A 1 121 ? 17.762 -7.386 -2.828 1.00 97.31 121 MET A O 1
ATOM 933 N N . ALA A 1 122 ? 19.370 -5.988 -3.397 1.00 96.00 122 ALA A N 1
ATOM 934 C CA . ALA A 1 122 ? 20.199 -7.019 -4.017 1.00 96.00 122 ALA A CA 1
ATOM 935 C C . ALA A 1 122 ? 20.855 -7.922 -2.960 1.00 96.00 122 ALA A C 1
ATOM 937 O O . ALA A 1 122 ? 20.866 -9.144 -3.115 1.00 96.00 122 ALA A O 1
ATOM 938 N N . ALA A 1 123 ? 21.329 -7.336 -1.856 1.00 96.00 123 ALA A N 1
ATOM 939 C CA . ALA A 1 123 ? 21.958 -8.050 -0.746 1.00 96.00 123 ALA A CA 1
ATOM 940 C C . ALA A 1 123 ? 20.984 -8.941 0.048 1.00 96.00 123 ALA A C 1
ATOM 942 O O . ALA A 1 123 ? 21.416 -9.860 0.741 1.00 96.00 123 ALA A O 1
ATOM 943 N N . GLY A 1 124 ? 19.673 -8.692 -0.053 1.00 94.06 124 GLY A N 1
ATOM 944 C CA . GLY A 1 124 ? 18.682 -9.367 0.793 1.00 94.06 124 GLY A CA 1
ATOM 945 C C . GLY A 1 124 ? 18.572 -8.778 2.192 1.00 94.06 124 GLY A C 1
ATOM 946 O O . GLY A 1 124 ? 17.994 -9.410 3.070 1.00 94.06 124 GLY A O 1
ATOM 947 N N . ASP A 1 125 ? 19.075 -7.559 2.380 1.00 95.62 125 ASP A N 1
ATOM 948 C CA . ASP A 1 125 ? 18.989 -6.823 3.638 1.00 95.62 125 ASP A CA 1
ATOM 949 C C . ASP A 1 125 ? 17.651 -6.087 3.818 1.00 95.62 125 ASP A C 1
ATOM 951 O O . ASP A 1 125 ? 17.379 -5.579 4.906 1.00 95.62 125 ASP A O 1
ATOM 955 N N . ALA A 1 126 ? 16.799 -6.067 2.790 1.00 96.06 126 ALA A N 1
ATOM 956 C CA . ALA A 1 126 ? 15.427 -5.575 2.849 1.00 96.06 126 ALA A CA 1
ATOM 957 C C . ALA A 1 126 ? 14.443 -6.559 2.189 1.00 96.06 126 ALA A C 1
ATOM 959 O O . ALA A 1 126 ? 14.738 -7.163 1.153 1.00 96.06 126 ALA A O 1
ATOM 960 N N . ASP A 1 127 ? 13.261 -6.700 2.794 1.00 94.25 127 ASP A N 1
ATOM 961 C CA . ASP A 1 127 ? 12.153 -7.514 2.274 1.00 94.25 127 ASP A CA 1
ATOM 962 C C . ASP A 1 127 ? 11.330 -6.737 1.242 1.00 94.25 127 ASP A C 1
ATOM 964 O O . ASP A 1 127 ? 10.847 -7.296 0.252 1.00 94.25 127 ASP A O 1
ATOM 968 N N . PHE A 1 128 ? 11.182 -5.434 1.490 1.00 96.69 128 PHE A N 1
ATOM 969 C CA . PHE A 1 128 ? 10.432 -4.511 0.652 1.00 96.69 128 PHE A CA 1
ATOM 970 C C . PHE A 1 128 ? 11.224 -3.237 0.392 1.00 96.69 128 PHE A C 1
ATOM 972 O O . PHE A 1 128 ? 12.069 -2.840 1.197 1.00 96.69 128 PHE A O 1
ATOM 979 N N . ALA A 1 129 ? 10.871 -2.552 -0.693 1.00 98.25 129 ALA A N 1
ATOM 980 C CA . ALA A 1 129 ? 11.372 -1.218 -0.976 1.00 98.25 129 ALA A CA 1
ATOM 981 C C . ALA A 1 129 ? 10.249 -0.220 -1.271 1.00 98.25 129 ALA A C 1
ATOM 983 O O . ALA A 1 129 ? 9.245 -0.590 -1.878 1.00 98.25 129 ALA A O 1
ATOM 984 N N . LEU A 1 130 ? 10.432 1.042 -0.869 1.00 98.62 130 LEU A N 1
ATOM 985 C CA . LEU A 1 130 ? 9.557 2.157 -1.238 1.00 98.62 130 LEU A CA 1
ATOM 986 C C . LEU A 1 130 ? 10.278 3.163 -2.137 1.00 98.62 130 LEU A C 1
ATOM 988 O O . LEU A 1 130 ? 11.296 3.737 -1.744 1.00 98.62 130 LEU A O 1
ATOM 992 N N . VAL A 1 131 ? 9.702 3.409 -3.313 1.00 98.69 131 VAL A N 1
ATOM 993 C CA . VAL A 1 131 ? 10.247 4.293 -4.350 1.00 98.69 131 VAL A CA 1
ATOM 994 C C . VAL A 1 131 ? 9.209 5.361 -4.717 1.00 98.69 131 VAL A C 1
ATOM 996 O O . VAL A 1 131 ? 8.094 5.005 -5.097 1.00 98.69 131 VAL A O 1
ATOM 999 N N . PRO A 1 132 ? 9.519 6.665 -4.615 1.00 97.94 132 PRO A N 1
ATOM 1000 C CA . PRO A 1 132 ? 8.568 7.716 -4.966 1.00 97.94 132 PRO A CA 1
ATOM 1001 C C . PRO A 1 132 ? 8.336 7.798 -6.479 1.00 97.94 132 PRO A C 1
ATOM 1003 O O . PRO A 1 132 ? 9.227 7.487 -7.271 1.00 97.94 132 PRO A O 1
ATOM 1006 N N . ASP A 1 133 ? 7.176 8.321 -6.884 1.00 96.25 133 ASP A N 1
ATOM 1007 C CA . ASP A 1 133 ? 6.830 8.542 -8.299 1.00 96.25 133 ASP A CA 1
ATOM 1008 C C . ASP A 1 133 ? 7.841 9.441 -9.035 1.00 96.25 133 ASP A C 1
ATOM 1010 O O . ASP A 1 133 ? 8.032 9.320 -10.241 1.00 96.25 133 ASP A O 1
ATOM 1014 N N . THR A 1 134 ? 8.564 10.308 -8.317 1.00 96.88 134 THR A N 1
ATOM 1015 C CA . THR A 1 134 ? 9.631 11.144 -8.896 1.00 96.88 134 THR A CA 1
ATOM 1016 C C . THR A 1 134 ? 10.806 10.346 -9.469 1.00 96.88 134 THR A C 1
ATOM 1018 O O . THR A 1 134 ? 11.593 10.909 -10.222 1.00 96.88 134 THR A O 1
ATOM 1021 N N . CYS A 1 135 ? 10.930 9.060 -9.129 1.00 97.94 135 CYS A N 1
ATOM 1022 C CA . CYS A 1 135 ? 11.971 8.153 -9.616 1.00 97.94 135 CYS A CA 1
ATOM 1023 C C . CYS A 1 135 ? 11.438 7.157 -10.667 1.00 97.94 135 CYS A C 1
ATOM 1025 O O . CYS A 1 135 ? 12.046 6.109 -10.876 1.00 97.94 135 CYS A O 1
ATOM 1027 N N . GLU A 1 136 ? 10.308 7.453 -11.327 1.00 97.31 136 GLU A N 1
ATOM 1028 C CA . GLU A 1 136 ? 9.627 6.533 -12.256 1.00 97.31 136 GLU A CA 1
ATOM 1029 C C . GLU A 1 136 ? 10.561 5.930 -13.318 1.00 97.31 136 GLU A C 1
ATOM 1031 O O . GLU A 1 136 ? 10.546 4.720 -13.541 1.00 97.31 136 GLU A O 1
ATOM 1036 N N . ALA A 1 137 ? 11.392 6.753 -13.964 1.00 97.81 137 ALA A N 1
ATOM 1037 C CA . ALA A 1 137 ? 12.266 6.290 -15.040 1.00 97.81 137 ALA A CA 1
ATOM 1038 C C . ALA A 1 137 ? 13.340 5.305 -14.545 1.00 97.81 137 ALA A C 1
ATOM 1040 O O . ALA A 1 137 ? 13.577 4.274 -15.177 1.00 97.81 137 ALA A O 1
ATOM 1041 N N . GLU A 1 138 ? 13.958 5.594 -13.396 1.00 98.31 138 GLU A N 1
ATOM 1042 C CA . GLU A 1 138 ? 14.954 4.727 -12.753 1.00 98.31 138 GLU A CA 1
ATOM 1043 C C . GLU A 1 138 ? 14.318 3.421 -12.265 1.00 98.31 138 GLU A C 1
ATOM 1045 O O . GLU A 1 138 ? 14.888 2.345 -12.449 1.00 98.31 138 GLU A O 1
ATOM 1050 N N . LEU A 1 139 ? 13.105 3.500 -11.706 1.00 98.44 139 LEU A N 1
ATOM 1051 C CA . LEU A 1 139 ? 12.329 2.335 -11.294 1.00 98.44 139 LEU A CA 1
ATOM 1052 C C . LEU A 1 139 ? 11.984 1.434 -12.486 1.00 98.44 139 LEU A C 1
ATOM 1054 O O . LEU A 1 139 ? 12.179 0.222 -12.417 1.00 98.44 139 LEU A O 1
ATOM 1058 N N . ALA A 1 140 ? 11.495 2.012 -13.583 1.00 98.31 140 ALA A N 1
ATOM 1059 C CA . ALA A 1 140 ? 11.161 1.265 -14.790 1.00 98.31 140 ALA A CA 1
ATOM 1060 C C . ALA A 1 140 ? 12.396 0.584 -15.394 1.00 98.31 140 ALA A C 1
ATOM 1062 O O . ALA A 1 140 ? 12.327 -0.592 -15.744 1.00 98.31 140 ALA A O 1
ATOM 1063 N N . ALA A 1 141 ? 13.532 1.284 -15.467 1.00 98.12 141 ALA A N 1
ATOM 1064 C CA . ALA A 1 141 ? 14.783 0.707 -15.951 1.00 98.12 141 ALA A CA 1
ATOM 1065 C C . ALA A 1 141 ? 15.255 -0.455 -15.061 1.00 98.12 141 ALA A C 1
ATOM 1067 O O . ALA A 1 141 ? 15.599 -1.525 -15.565 1.00 98.12 141 ALA A O 1
ATOM 1068 N N . TRP A 1 142 ? 15.214 -0.275 -13.737 1.00 98.00 142 TRP A N 1
ATOM 1069 C CA . TRP A 1 142 ? 15.576 -1.323 -12.784 1.00 98.00 142 TRP A CA 1
ATOM 1070 C C . TRP A 1 142 ? 14.691 -2.560 -12.934 1.00 98.00 142 TRP A C 1
ATOM 1072 O O . TRP A 1 142 ? 15.203 -3.665 -13.091 1.00 98.00 142 TRP A O 1
ATOM 1082 N N . LEU A 1 143 ? 13.370 -2.383 -12.963 1.00 97.81 143 LEU A N 1
ATOM 1083 C CA . LEU A 1 143 ? 12.432 -3.497 -13.077 1.00 97.81 143 LEU A CA 1
ATOM 1084 C C . LEU A 1 143 ? 12.333 -4.073 -14.492 1.00 97.81 143 LEU A C 1
ATOM 1086 O O . LEU A 1 143 ? 11.686 -5.095 -14.659 1.00 97.81 143 LEU A O 1
ATOM 1090 N N . LEU A 1 144 ? 12.950 -3.476 -15.513 1.00 96.75 144 LEU A N 1
ATOM 1091 C CA . LEU A 1 144 ? 13.199 -4.163 -16.786 1.00 96.75 144 LEU A CA 1
ATOM 1092 C C . LEU A 1 144 ? 14.407 -5.094 -16.683 1.00 96.75 144 LEU A C 1
ATOM 1094 O O . LEU A 1 144 ? 14.376 -6.186 -17.246 1.00 96.75 144 LEU A O 1
ATOM 1098 N N . ALA A 1 145 ? 15.448 -4.670 -15.966 1.00 96.62 145 ALA A N 1
ATOM 1099 C CA . ALA A 1 145 ? 16.688 -5.423 -15.811 1.00 96.62 145 ALA A CA 1
ATOM 1100 C C . ALA A 1 145 ? 16.589 -6.562 -14.780 1.00 96.62 145 ALA A C 1
ATOM 1102 O O . ALA A 1 145 ? 17.250 -7.586 -14.943 1.00 96.62 145 ALA A O 1
ATOM 1103 N N . ASP A 1 146 ? 15.778 -6.399 -13.733 1.00 96.44 146 ASP A N 1
ATOM 1104 C CA . ASP A 1 146 ? 15.636 -7.363 -12.639 1.00 96.44 146 ASP A CA 1
ATOM 1105 C C . ASP A 1 146 ? 14.243 -8.012 -12.641 1.00 96.44 146 ASP A C 1
ATOM 1107 O O . ASP A 1 146 ? 13.224 -7.370 -12.368 1.00 96.44 146 ASP A O 1
ATOM 1111 N N . GLU A 1 147 ? 14.182 -9.299 -12.988 1.00 95.12 147 GLU A N 1
ATOM 1112 C CA . GLU A 1 147 ? 12.957 -10.119 -13.012 1.00 95.12 147 GLU A CA 1
ATOM 1113 C C . GLU A 1 147 ? 12.532 -10.666 -11.652 1.00 95.12 147 GLU A C 1
ATOM 1115 O O . GLU A 1 147 ? 11.428 -11.194 -11.528 1.00 95.12 147 GLU A O 1
ATOM 1120 N N . THR A 1 148 ? 13.362 -10.498 -10.624 1.00 95.19 148 THR A N 1
ATOM 1121 C CA . THR A 1 148 ? 13.099 -11.028 -9.281 1.00 95.19 148 THR A CA 1
ATOM 1122 C C . THR A 1 148 ? 12.341 -10.055 -8.382 1.00 95.19 148 THR A C 1
ATOM 1124 O O . THR A 1 148 ? 11.873 -10.445 -7.313 1.00 95.19 148 THR A O 1
ATOM 1127 N N . ILE A 1 149 ? 12.213 -8.794 -8.805 1.00 96.69 149 ILE A N 1
ATOM 1128 C CA . ILE A 1 149 ? 11.517 -7.737 -8.075 1.00 96.69 149 ILE A CA 1
ATOM 1129 C C . ILE A 1 149 ? 10.233 -7.352 -8.810 1.00 96.69 149 ILE A C 1
ATOM 1131 O O . ILE A 1 149 ? 10.186 -7.226 -10.038 1.00 96.69 149 ILE A O 1
ATOM 1135 N N . HIS A 1 150 ? 9.177 -7.141 -8.031 1.00 97.19 150 HIS A N 1
ATOM 1136 C CA . HIS A 1 150 ? 7.842 -6.816 -8.509 1.00 97.19 150 HIS A CA 1
ATOM 1137 C C . HIS A 1 150 ? 7.305 -5.580 -7.799 1.00 97.19 150 HIS A C 1
ATOM 1139 O O . HIS A 1 150 ? 7.549 -5.388 -6.609 1.00 97.19 150 HIS A O 1
ATOM 1145 N N . VAL A 1 151 ? 6.496 -4.791 -8.505 1.00 98.00 151 VAL A N 1
ATOM 1146 C CA . VAL A 1 151 ? 5.585 -3.835 -7.872 1.00 98.00 151 VAL A CA 1
ATOM 1147 C C . VAL A 1 151 ? 4.460 -4.625 -7.213 1.00 98.00 151 VAL A C 1
ATOM 1149 O O . VAL A 1 151 ? 3.705 -5.327 -7.891 1.00 98.00 151 VAL A O 1
ATOM 1152 N N . ILE A 1 152 ? 4.345 -4.497 -5.893 1.00 97.19 152 ILE A N 1
ATOM 1153 C CA . ILE A 1 152 ? 3.329 -5.188 -5.090 1.00 97.19 152 ILE A CA 1
ATOM 1154 C C . ILE A 1 152 ? 2.201 -4.263 -4.633 1.00 97.19 152 ILE A C 1
ATOM 1156 O O . ILE A 1 152 ? 1.100 -4.736 -4.364 1.00 97.19 152 ILE A O 1
ATOM 1160 N N . ALA A 1 153 ? 2.445 -2.950 -4.578 1.00 97.06 153 ALA A N 1
ATOM 1161 C CA . ALA A 1 153 ? 1.423 -1.945 -4.296 1.00 97.06 153 ALA A CA 1
ATOM 1162 C C . ALA A 1 153 ? 1.847 -0.543 -4.756 1.00 97.06 153 ALA A C 1
ATOM 1164 O O . ALA A 1 153 ? 3.027 -0.275 -4.983 1.00 97.06 153 ALA A O 1
ATOM 1165 N N . HIS A 1 154 ? 0.875 0.367 -4.816 1.00 96.38 154 HIS A N 1
ATOM 1166 C CA . HIS A 1 154 ? 1.080 1.814 -4.898 1.00 96.38 154 HIS A CA 1
ATOM 1167 C C . HIS A 1 154 ? 0.345 2.431 -3.706 1.00 96.38 154 HIS A C 1
ATOM 1169 O O . HIS A 1 154 ? -0.866 2.250 -3.572 1.00 96.38 154 HIS A O 1
ATOM 1175 N N . THR A 1 155 ? 1.082 3.020 -2.763 1.00 95.38 155 THR A N 1
ATOM 1176 C CA . THR A 1 155 ? 0.552 3.380 -1.437 1.00 95.38 155 THR A CA 1
ATOM 1177 C C . THR A 1 155 ? 0.835 4.838 -1.074 1.00 95.38 155 THR A C 1
ATOM 1179 O O . THR A 1 155 ? 1.926 5.301 -1.386 1.00 95.38 155 THR A O 1
ATOM 1182 N N . PRO A 1 156 ? -0.067 5.568 -0.386 1.00 94.88 156 PRO A N 1
ATOM 1183 C CA . PRO A 1 156 ? -1.409 5.163 0.055 1.00 94.88 156 PRO A CA 1
ATOM 1184 C C . PRO A 1 156 ? -2.367 4.865 -1.103 1.00 94.88 156 PRO A C 1
ATOM 1186 O O . PRO A 1 156 ? -2.305 5.507 -2.144 1.00 94.88 156 PRO A O 1
ATOM 1189 N N . LEU A 1 157 ? -3.312 3.941 -0.877 1.00 91.50 157 LEU A N 1
ATOM 1190 C CA . LEU A 1 157 ? -4.415 3.683 -1.817 1.00 91.50 157 LEU A CA 1
ATOM 1191 C C . LEU A 1 157 ? -5.209 4.968 -2.113 1.00 91.50 157 LEU A C 1
ATOM 1193 O O . LEU A 1 157 ? -5.630 5.198 -3.241 1.00 91.50 157 LEU A O 1
ATOM 1197 N N . LEU A 1 158 ? -5.393 5.803 -1.084 1.00 91.56 158 LEU A N 1
ATOM 1198 C CA . LEU A 1 158 ? -5.952 7.148 -1.193 1.00 91.56 158 LEU A CA 1
ATOM 1199 C C . LEU A 1 158 ? -4.819 8.171 -1.066 1.00 91.56 158 LEU A C 1
ATOM 1201 O O . LEU A 1 158 ? -4.431 8.553 0.041 1.00 91.56 158 LEU A O 1
ATOM 1205 N N . GLY A 1 159 ? -4.264 8.564 -2.213 1.00 87.88 159 GLY A N 1
ATOM 1206 C CA . GLY A 1 159 ? -3.244 9.605 -2.325 1.00 87.88 159 GLY A CA 1
ATOM 1207 C C . GLY A 1 159 ? -3.760 11.000 -1.982 1.00 87.88 159 GLY A C 1
ATOM 1208 O O . GLY A 1 159 ? -4.933 11.318 -2.166 1.00 87.88 159 GLY A O 1
ATOM 1209 N N . SER A 1 160 ? -2.861 11.866 -1.522 1.00 88.69 160 SER A N 1
ATOM 1210 C CA . SER A 1 160 ? -3.118 13.304 -1.386 1.00 88.69 160 SER A CA 1
ATOM 1211 C C . SER A 1 160 ? -1.854 14.107 -1.684 1.00 88.69 160 SER A C 1
ATOM 1213 O O . SER A 1 160 ? -0.767 13.546 -1.761 1.00 88.69 160 SER A O 1
ATOM 1215 N N . GLN A 1 161 ? -1.954 15.433 -1.794 1.00 87.31 161 GLN A N 1
ATOM 1216 C CA . GLN A 1 161 ? -0.766 16.278 -1.968 1.00 87.31 161 GLN A CA 1
ATOM 1217 C C . GLN A 1 161 ? 0.227 16.150 -0.797 1.00 87.31 161 GLN A C 1
ATOM 1219 O O . GLN A 1 161 ? 1.433 16.229 -1.004 1.00 87.31 161 GLN A O 1
ATOM 1224 N N . ALA A 1 162 ? -0.274 15.951 0.426 1.00 88.12 162 ALA A N 1
ATOM 1225 C CA . ALA A 1 162 ? 0.561 15.780 1.616 1.00 88.12 162 ALA A CA 1
ATOM 1226 C C . ALA A 1 162 ? 1.163 14.369 1.725 1.00 88.12 162 ALA A C 1
ATOM 1228 O O . ALA A 1 162 ? 2.162 14.180 2.409 1.00 88.12 162 ALA A O 1
ATOM 1229 N N . MET A 1 163 ? 0.538 13.391 1.067 1.00 90.44 163 MET A N 1
ATOM 1230 C CA . MET A 1 163 ? 0.910 11.978 1.075 1.00 90.44 163 MET A CA 1
ATOM 1231 C C . MET A 1 163 ? 0.794 11.438 -0.353 1.00 90.44 163 MET A C 1
ATOM 1233 O O . MET A 1 163 ? -0.181 10.738 -0.660 1.00 90.44 163 MET A O 1
ATOM 1237 N N . PRO A 1 164 ? 1.713 11.833 -1.254 1.00 92.75 164 PRO A N 1
ATOM 1238 C CA . PRO A 1 164 ? 1.693 11.338 -2.619 1.00 92.75 164 PRO A CA 1
ATOM 1239 C C . PRO A 1 164 ? 1.945 9.824 -2.614 1.00 92.75 164 PRO A C 1
ATOM 1241 O O . PRO A 1 164 ? 2.739 9.350 -1.798 1.00 92.75 164 PRO A O 1
ATOM 1244 N N . PRO A 1 165 ? 1.280 9.056 -3.487 1.00 95.06 165 PRO A N 1
ATOM 1245 C CA . PRO A 1 165 ? 1.563 7.639 -3.637 1.00 95.06 165 PRO A CA 1
ATOM 1246 C C . PRO A 1 165 ? 3.035 7.342 -3.964 1.00 95.06 165 PRO A C 1
ATOM 1248 O O . PRO A 1 165 ? 3.721 8.121 -4.625 1.00 95.06 165 PRO A O 1
ATOM 1251 N N . VAL A 1 166 ? 3.516 6.199 -3.481 1.00 98.12 166 VAL A N 1
ATOM 1252 C CA . VAL A 1 166 ? 4.847 5.648 -3.755 1.00 98.12 166 VAL A CA 1
ATOM 1253 C C . VAL A 1 166 ? 4.716 4.181 -4.140 1.00 98.12 166 VAL A C 1
ATOM 1255 O O . VAL A 1 166 ? 3.814 3.469 -3.681 1.00 98.12 166 VAL A O 1
ATOM 1258 N N . TRP A 1 167 ? 5.630 3.712 -4.977 1.00 98.38 167 TRP A N 1
ATOM 1259 C CA . TRP A 1 167 ? 5.717 2.320 -5.382 1.00 98.38 167 TRP A CA 1
ATOM 1260 C C . TRP A 1 167 ? 6.288 1.481 -4.255 1.00 98.38 167 TRP A C 1
ATOM 1262 O O . TRP A 1 167 ? 7.335 1.801 -3.698 1.00 98.38 167 TRP A O 1
ATOM 1272 N N . MET A 1 168 ? 5.605 0.387 -3.948 1.00 98.25 168 MET A N 1
ATOM 1273 C CA . MET A 1 168 ? 6.092 -0.631 -3.039 1.00 98.25 168 MET A CA 1
ATOM 1274 C C . MET A 1 168 ? 6.526 -1.851 -3.828 1.00 98.25 168 MET A C 1
ATOM 1276 O O . MET A 1 168 ? 5.758 -2.383 -4.635 1.00 98.25 168 MET A O 1
ATOM 1280 N N . LEU A 1 169 ? 7.745 -2.297 -3.562 1.00 98.19 169 LEU A N 1
ATOM 1281 C CA . LEU A 1 169 ? 8.387 -3.397 -4.259 1.00 98.19 169 LEU A CA 1
ATOM 1282 C C . LEU A 1 169 ? 8.614 -4.573 -3.319 1.00 98.19 169 LEU A C 1
ATOM 1284 O O . LEU A 1 169 ? 8.865 -4.370 -2.133 1.00 98.19 169 LEU A O 1
ATOM 1288 N N . GLY A 1 170 ? 8.579 -5.787 -3.859 1.00 96.00 170 GLY A N 1
ATOM 1289 C CA . GLY A 1 170 ? 8.907 -7.014 -3.138 1.00 96.00 170 GLY A CA 1
ATOM 1290 C C . GLY A 1 170 ? 9.425 -8.106 -4.072 1.00 96.00 170 GLY A C 1
ATOM 1291 O O . GLY A 1 170 ? 9.411 -7.954 -5.292 1.00 96.00 170 GLY A O 1
ATOM 1292 N N . ARG A 1 171 ? 9.873 -9.223 -3.492 1.00 93.38 171 ARG A N 1
ATOM 1293 C CA . ARG A 1 171 ? 10.425 -10.382 -4.232 1.00 93.38 171 ARG A CA 1
ATOM 1294 C C . ARG A 1 171 ? 9.390 -11.400 -4.697 1.00 93.38 171 ARG A C 1
ATOM 1296 O O . ARG A 1 171 ? 9.720 -12.421 -5.294 1.00 93.38 171 ARG A O 1
ATOM 1303 N N . HIS A 1 172 ? 8.135 -11.147 -4.366 1.00 91.62 172 HIS A N 1
ATOM 1304 C CA . HIS A 1 172 ? 7.015 -11.966 -4.781 1.00 91.62 172 HIS A CA 1
ATOM 1305 C C . HIS A 1 172 ? 6.047 -11.090 -5.566 1.00 91.62 172 HIS A C 1
ATOM 1307 O O . HIS A 1 172 ? 5.911 -9.907 -5.241 1.00 91.62 172 HIS A O 1
ATOM 1313 N N . PRO A 1 173 ? 5.369 -11.642 -6.583 1.00 92.44 173 PRO A N 1
ATOM 1314 C CA . PRO A 1 173 ? 4.285 -10.938 -7.243 1.00 92.44 173 PRO A CA 1
ATOM 1315 C C . PRO A 1 173 ? 3.231 -10.467 -6.237 1.00 92.44 173 PRO A C 1
ATOM 1317 O O . PRO A 1 173 ? 3.013 -11.104 -5.203 1.00 92.44 173 PRO A O 1
ATOM 1320 N N . ALA A 1 174 ? 2.558 -9.366 -6.572 1.00 92.94 174 ALA A N 1
ATOM 1321 C CA . ALA A 1 174 ? 1.406 -8.880 -5.826 1.00 92.94 174 ALA A CA 1
ATOM 1322 C C . ALA A 1 174 ? 0.360 -9.990 -5.637 1.00 92.94 174 ALA A C 1
ATOM 1324 O O . ALA A 1 174 ? 0.161 -10.839 -6.515 1.00 92.94 174 ALA A O 1
ATOM 1325 N N . ASP A 1 175 ? -0.332 -9.972 -4.501 1.00 91.88 175 ASP A N 1
ATOM 1326 C CA . ASP A 1 175 ? -1.429 -10.894 -4.278 1.00 91.88 175 ASP A CA 1
ATOM 1327 C C . ASP A 1 175 ? -2.625 -10.579 -5.188 1.00 91.88 175 ASP A C 1
ATOM 1329 O O . ASP A 1 175 ? -2.896 -9.424 -5.509 1.00 91.88 175 ASP A O 1
ATOM 1333 N N . GLN A 1 176 ? -3.333 -11.628 -5.616 1.00 90.56 176 GLN A N 1
ATOM 1334 C CA . GLN A 1 176 ? -4.505 -11.486 -6.478 1.00 90.56 176 GLN A CA 1
ATOM 1335 C C . GLN A 1 176 ? -5.616 -10.705 -5.774 1.00 90.56 176 GLN A C 1
ATOM 1337 O O . GLN A 1 176 ? -5.887 -10.937 -4.591 1.00 90.56 176 GLN A O 1
ATOM 1342 N N . VAL A 1 177 ? -6.272 -9.841 -6.545 1.00 91.56 177 VAL A N 1
ATOM 1343 C CA . VAL A 1 177 ? -7.384 -8.993 -6.116 1.00 91.56 177 VAL A CA 1
ATOM 1344 C C . VAL A 1 177 ? -8.479 -8.961 -7.175 1.00 91.56 177 VAL A C 1
ATOM 1346 O O . VAL A 1 177 ? -8.231 -9.294 -8.333 1.00 91.56 177 VAL A O 1
ATOM 1349 N N . ASP A 1 178 ? -9.683 -8.555 -6.782 1.00 91.31 178 ASP A N 1
ATOM 1350 C CA . ASP A 1 178 ? -10.833 -8.490 -7.696 1.00 91.31 178 ASP A CA 1
ATOM 1351 C C . ASP A 1 178 ? -10.693 -7.369 -8.746 1.00 91.31 178 ASP A C 1
ATOM 1353 O O . ASP A 1 178 ? -10.986 -7.559 -9.928 1.00 91.31 178 ASP A O 1
ATOM 1357 N N . GLU A 1 179 ? -10.221 -6.193 -8.325 1.00 92.69 179 GLU A N 1
ATOM 1358 C CA . GLU A 1 179 ? -10.019 -5.022 -9.185 1.00 92.69 179 GLU A CA 1
ATOM 1359 C C . GLU A 1 179 ? -8.537 -4.750 -9.394 1.00 92.69 179 GLU A C 1
ATOM 1361 O O . GLU A 1 179 ? -7.841 -4.247 -8.506 1.00 92.69 179 GLU A O 1
ATOM 1366 N N . GLU A 1 180 ? -8.067 -5.076 -10.590 1.00 94.44 180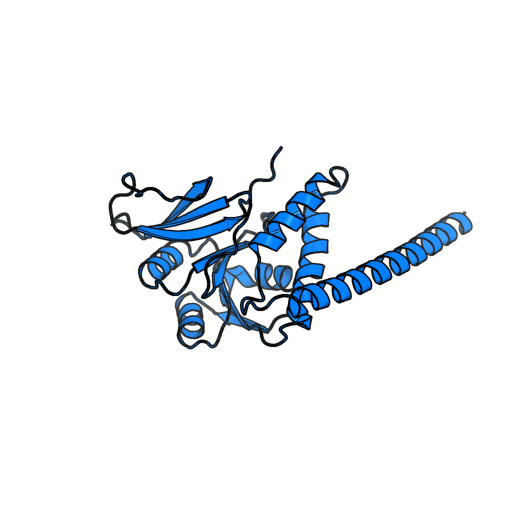 GLU A N 1
ATOM 1367 C CA . GLU A 1 180 ? -6.647 -5.117 -10.907 1.00 94.44 180 GLU A CA 1
ATOM 1368 C C . GLU A 1 180 ? -6.222 -3.947 -11.798 1.00 94.44 180 GLU A C 1
ATOM 1370 O O . GLU A 1 180 ? -6.937 -3.531 -12.710 1.00 94.44 180 GLU A O 1
ATOM 1375 N N . THR A 1 181 ? -5.005 -3.459 -11.588 1.00 96.19 181 THR A N 1
ATOM 1376 C CA . THR A 1 181 ? -4.280 -2.592 -12.515 1.00 96.19 181 THR A CA 1
ATOM 1377 C C . THR A 1 181 ? -2.931 -3.231 -12.815 1.00 96.19 181 THR A C 1
ATOM 1379 O O . THR A 1 181 ? -2.136 -3.488 -11.910 1.00 96.19 181 THR A O 1
ATOM 1382 N N . SER A 1 182 ? -2.652 -3.460 -14.096 1.00 96.88 182 SER A N 1
ATOM 1383 C CA . SER A 1 182 ? -1.334 -3.899 -14.551 1.00 96.88 182 SER A CA 1
ATOM 1384 C C . SER A 1 182 ? -0.380 -2.715 -14.633 1.00 96.88 182 SER A C 1
ATOM 1386 O O . SER A 1 182 ? -0.689 -1.696 -15.257 1.00 96.88 182 SER A O 1
ATOM 1388 N N . ILE A 1 183 ? 0.791 -2.881 -14.029 1.00 97.75 183 ILE A N 1
ATOM 1389 C CA . ILE A 1 183 ? 1.909 -1.945 -14.044 1.00 97.75 183 ILE A CA 1
ATOM 1390 C C . ILE A 1 183 ? 2.969 -2.517 -14.975 1.00 97.75 183 ILE A C 1
ATOM 1392 O O . ILE A 1 183 ? 3.392 -3.665 -14.823 1.00 97.75 183 ILE A O 1
ATOM 1396 N N . ILE A 1 184 ? 3.372 -1.732 -15.965 1.00 97.88 184 ILE A N 1
ATOM 1397 C CA . ILE A 1 184 ? 4.252 -2.165 -17.045 1.00 97.88 184 ILE A CA 1
ATOM 1398 C C . ILE A 1 184 ? 5.462 -1.241 -17.061 1.00 97.88 184 ILE A C 1
ATOM 1400 O O . ILE A 1 184 ? 5.302 -0.033 -17.210 1.00 97.88 184 ILE A O 1
ATOM 1404 N N . ALA A 1 185 ? 6.663 -1.798 -16.946 1.00 97.81 185 ALA A N 1
ATOM 1405 C CA . ALA A 1 185 ? 7.868 -1.058 -17.286 1.00 97.81 185 ALA A CA 1
ATOM 1406 C C . ALA A 1 185 ? 8.065 -1.117 -18.800 1.00 97.81 185 ALA A C 1
ATOM 1408 O O . ALA A 1 185 ? 7.902 -2.176 -19.412 1.00 97.81 185 ALA A O 1
ATOM 1409 N N . HIS A 1 186 ? 8.381 0.021 -19.408 1.00 97.56 186 HIS A N 1
ATOM 1410 C CA . HIS A 1 186 ? 8.530 0.159 -20.852 1.00 97.56 186 HIS A CA 1
ATOM 1411 C C . HIS A 1 186 ? 9.717 1.062 -21.172 1.00 97.56 186 HIS A C 1
ATOM 1413 O O . HIS A 1 186 ? 9.764 2.196 -20.700 1.00 97.56 186 HIS A O 1
ATOM 1419 N N . ASP A 1 187 ? 10.639 0.579 -22.000 1.00 96.69 187 ASP A N 1
ATOM 1420 C CA . ASP A 1 187 ? 11.685 1.394 -22.611 1.00 96.69 187 ASP A CA 1
ATOM 1421 C C . ASP A 1 187 ? 11.294 1.750 -24.050 1.00 96.69 187 ASP A C 1
ATOM 1423 O O . ASP A 1 187 ? 11.195 0.888 -24.928 1.00 96.69 187 ASP A O 1
ATOM 1427 N N . SER A 1 188 ? 11.060 3.043 -24.293 1.00 91.00 188 SER A N 1
ATOM 1428 C CA . SER A 1 188 ? 10.703 3.563 -25.616 1.00 91.00 188 SER A CA 1
ATOM 1429 C C . SER A 1 188 ? 11.916 3.918 -26.484 1.00 91.00 188 SER A C 1
ATOM 1431 O O . SER A 1 188 ? 11.744 4.488 -27.561 1.00 91.00 188 SER A O 1
ATOM 1433 N N . GLY A 1 189 ? 13.142 3.657 -26.019 1.00 88.81 189 GLY A N 1
ATOM 1434 C CA . GLY A 1 189 ? 14.398 4.058 -26.662 1.00 88.81 189 GLY A CA 1
ATOM 1435 C C . GLY A 1 189 ? 14.810 5.511 -26.390 1.00 88.81 189 GLY A C 1
ATOM 1436 O O . GLY A 1 189 ? 15.961 5.876 -26.606 1.00 88.81 189 GLY A O 1
ATOM 1437 N N . SER A 1 190 ? 13.892 6.340 -25.883 1.00 88.56 190 SER A N 1
ATOM 1438 C CA . SER A 1 190 ? 14.159 7.694 -25.372 1.00 88.56 190 SER A CA 1
ATOM 1439 C C . SER A 1 190 ? 14.263 7.751 -23.843 1.00 88.56 190 SER A C 1
ATOM 1441 O O . SER A 1 190 ? 14.473 8.827 -23.288 1.00 88.56 190 SER A O 1
ATOM 1443 N N . GLY A 1 191 ? 14.062 6.616 -23.169 1.00 92.88 191 GLY A N 1
ATOM 1444 C CA . GLY A 1 191 ? 14.013 6.492 -21.717 1.00 92.88 191 GLY A CA 1
ATOM 1445 C C . GLY A 1 191 ? 13.015 5.424 -21.270 1.00 92.88 191 GLY A C 1
ATOM 1446 O O . GLY A 1 191 ? 12.061 5.101 -21.983 1.00 92.88 191 GLY A O 1
ATOM 1447 N N . SER A 1 192 ? 13.240 4.895 -20.068 1.00 97.38 192 SER A N 1
ATOM 1448 C CA . SER A 1 192 ? 12.308 3.987 -19.398 1.00 97.38 192 SER A CA 1
ATOM 1449 C C . SER A 1 192 ? 11.199 4.765 -18.688 1.00 97.38 192 SER A C 1
ATOM 1451 O O . SER A 1 192 ? 11.425 5.872 -18.202 1.00 97.38 192 SER A O 1
ATOM 1453 N N . ARG A 1 193 ? 9.998 4.189 -18.633 1.00 96.88 193 ARG A N 1
ATOM 1454 C CA . ARG A 1 193 ? 8.810 4.766 -17.985 1.00 96.88 193 ARG A CA 1
ATOM 1455 C C . ARG A 1 193 ? 7.864 3.683 -17.480 1.00 96.88 193 ARG A C 1
ATOM 1457 O O . ARG A 1 193 ? 7.962 2.525 -17.902 1.00 96.88 193 ARG A O 1
ATOM 1464 N N . ILE A 1 194 ? 6.904 4.075 -16.647 1.00 97.31 194 ILE A N 1
ATOM 1465 C CA . ILE A 1 194 ? 5.817 3.195 -16.214 1.00 97.31 194 ILE A CA 1
ATOM 1466 C C . ILE A 1 194 ? 4.564 3.460 -17.054 1.00 97.31 194 ILE A C 1
ATOM 1468 O O . ILE A 1 194 ? 4.155 4.592 -17.296 1.00 97.31 194 ILE A O 1
ATOM 1472 N N . VAL A 1 195 ? 3.932 2.384 -17.516 1.00 96.31 195 VAL A N 1
ATOM 1473 C CA . VAL A 1 195 ? 2.643 2.398 -18.206 1.00 96.31 195 VAL A CA 1
ATOM 1474 C C . VAL A 1 195 ? 1.644 1.611 -17.370 1.00 96.31 195 VAL A C 1
ATOM 1476 O O . VAL A 1 195 ? 1.919 0.489 -16.949 1.00 96.31 195 VAL A O 1
ATOM 1479 N N . THR A 1 196 ? 0.459 2.176 -17.152 1.00 95.62 196 THR A N 1
ATOM 1480 C CA . THR A 1 196 ? -0.627 1.499 -16.438 1.00 95.62 196 THR A CA 1
ATOM 1481 C C . THR A 1 196 ? -1.730 1.061 -17.402 1.00 95.62 196 THR A C 1
ATOM 1483 O O . THR A 1 196 ? -2.019 1.710 -18.418 1.00 95.62 196 THR A O 1
ATOM 1486 N N . ARG A 1 197 ? -2.336 -0.091 -17.109 1.00 95.00 197 ARG A N 1
ATOM 1487 C CA . ARG A 1 197 ? -3.505 -0.629 -17.818 1.00 95.00 197 ARG A CA 1
ATOM 1488 C C . ARG A 1 197 ? -4.510 -1.134 -16.792 1.00 95.00 197 ARG A C 1
ATOM 1490 O O . ARG A 1 197 ? -4.142 -1.884 -15.893 1.00 95.00 197 ARG A O 1
ATOM 1497 N N . GLN A 1 198 ? -5.766 -0.718 -16.923 1.00 94.12 198 GLN A N 1
ATOM 1498 C CA . GLN A 1 198 ? -6.841 -1.258 -16.097 1.00 94.12 198 GLN A CA 1
ATOM 1499 C C . GLN A 1 198 ? -7.056 -2.737 -16.440 1.00 94.12 198 GLN A C 1
ATOM 1501 O O . GLN A 1 198 ? -7.059 -3.115 -17.612 1.00 94.12 198 GLN A O 1
ATOM 1506 N N . GLY A 1 199 ? -7.233 -3.559 -15.413 1.00 93.94 199 GLY A N 1
ATOM 1507 C CA . GLY A 1 199 ? -7.299 -5.009 -15.508 1.00 93.94 199 GLY A CA 1
ATOM 1508 C C . GLY A 1 199 ? -5.929 -5.676 -15.63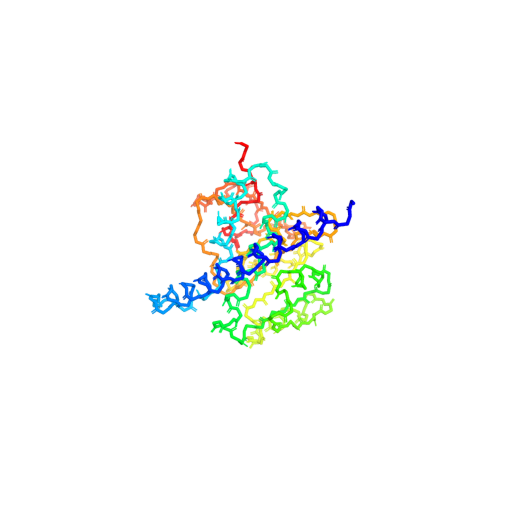4 1.00 93.94 199 GLY A C 1
ATOM 1509 O O . GLY A 1 199 ? -4.882 -5.040 -15.802 1.00 93.94 199 GLY A O 1
ATOM 1510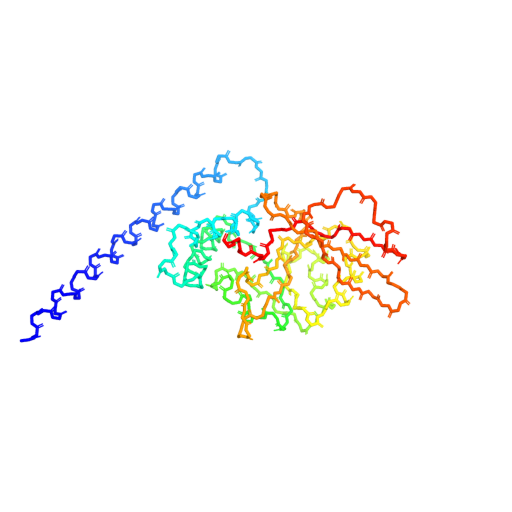 N N . ARG A 1 200 ? -5.944 -7.007 -15.563 1.00 94.12 200 ARG A N 1
ATOM 1511 C CA . ARG A 1 200 ? -4.775 -7.852 -15.799 1.00 94.12 200 ARG A CA 1
ATOM 1512 C C . ARG A 1 200 ? -4.493 -8.001 -17.286 1.00 94.12 200 ARG A C 1
ATOM 1514 O O . ARG A 1 200 ? -5.325 -8.475 -18.056 1.00 94.12 200 ARG A O 1
ATOM 1521 N N . VAL A 1 201 ? -3.277 -7.650 -17.675 1.00 93.50 201 VAL A N 1
ATOM 1522 C CA . VAL A 1 201 ? -2.766 -7.856 -19.025 1.00 93.50 201 VAL A CA 1
ATOM 1523 C C . VAL A 1 201 ? -2.287 -9.300 -19.152 1.00 93.50 201 VAL A C 1
ATOM 1525 O O . VAL A 1 201 ? -1.318 -9.702 -18.515 1.00 93.50 201 VAL A O 1
ATOM 1528 N N . THR A 1 202 ? -2.977 -10.082 -19.981 1.00 86.50 202 THR A N 1
ATOM 1529 C CA . THR A 1 202 ? -2.589 -11.460 -20.345 1.00 86.50 202 THR A CA 1
ATOM 1530 C C . THR A 1 202 ? -2.193 -11.591 -21.816 1.00 86.50 202 THR A C 1
ATOM 1532 O O . THR A 1 202 ? -1.551 -12.566 -22.201 1.00 86.50 202 THR A O 1
ATOM 1535 N N . ALA A 1 203 ? -2.581 -10.617 -22.643 1.00 84.62 203 ALA A N 1
ATOM 1536 C CA . ALA A 1 203 ? -2.248 -10.562 -24.057 1.00 84.62 203 ALA A CA 1
ATOM 1537 C C . ALA A 1 203 ? -0.883 -9.881 -24.279 1.00 84.62 203 ALA A C 1
ATOM 1539 O O . ALA A 1 203 ? -0.492 -9.029 -23.476 1.00 84.62 203 ALA A O 1
ATOM 1540 N N . PRO A 1 204 ? -0.174 -10.199 -25.378 1.00 82.75 204 PRO A N 1
ATOM 1541 C CA . PRO A 1 204 ? 1.034 -9.474 -25.764 1.00 82.75 204 PRO A CA 1
ATOM 1542 C C . PRO A 1 204 ? 0.769 -7.969 -25.941 1.00 82.75 204 PRO A C 1
ATOM 1544 O O . PRO A 1 204 ? -0.200 -7.581 -26.594 1.00 82.75 204 PRO A O 1
ATOM 1547 N N . LEU A 1 205 ? 1.657 -7.125 -25.408 1.00 89.69 205 LEU A N 1
ATOM 1548 C CA . LEU A 1 205 ? 1.587 -5.657 -25.483 1.00 89.69 205 LEU A CA 1
ATOM 1549 C C . LEU A 1 205 ? 2.144 -5.143 -26.823 1.00 89.69 205 LEU A C 1
ATOM 1551 O O . LEU A 1 205 ? 3.139 -4.425 -26.878 1.00 89.69 205 LEU A O 1
ATOM 1555 N N . ALA A 1 206 ? 1.517 -5.552 -27.929 1.00 87.12 206 ALA A N 1
ATOM 1556 C CA . ALA A 1 206 ? 1.983 -5.241 -29.285 1.00 87.12 206 ALA A CA 1
ATOM 1557 C C . ALA A 1 206 ? 1.944 -3.737 -29.633 1.00 87.12 206 ALA A C 1
ATOM 1559 O O . ALA A 1 206 ? 2.590 -3.314 -30.590 1.00 87.12 206 ALA A O 1
ATOM 1560 N N . ASP A 1 207 ? 1.199 -2.933 -28.868 1.00 90.12 207 ASP A N 1
ATOM 1561 C CA . ASP A 1 207 ? 1.162 -1.471 -28.966 1.00 90.12 207 ASP A CA 1
ATOM 1562 C C . ASP A 1 207 ? 2.407 -0.788 -28.372 1.00 90.12 207 ASP A C 1
ATOM 1564 O O . ASP A 1 207 ? 2.656 0.386 -28.655 1.00 90.12 207 ASP A O 1
ATOM 1568 N N . LEU A 1 208 ? 3.210 -1.504 -27.576 1.00 90.88 208 LEU A N 1
ATOM 1569 C CA . LEU A 1 208 ? 4.440 -0.992 -26.977 1.00 90.88 208 LEU A CA 1
ATOM 1570 C C . LEU A 1 208 ? 5.662 -1.448 -27.782 1.00 90.88 208 LEU A C 1
ATOM 1572 O O . LEU A 1 208 ? 6.129 -2.580 -27.676 1.00 90.88 208 LEU A O 1
ATOM 1576 N N . ALA A 1 209 ? 6.212 -0.538 -28.586 1.00 90.50 209 ALA A N 1
ATOM 1577 C CA . ALA A 1 209 ? 7.482 -0.765 -29.271 1.00 90.50 209 ALA A CA 1
ATOM 1578 C C . ALA A 1 209 ? 8.662 -0.696 -28.286 1.00 90.50 209 ALA A C 1
ATOM 1580 O O . ALA A 1 209 ? 8.727 0.234 -27.489 1.00 90.50 209 ALA A O 1
ATOM 1581 N N . GLY A 1 210 ? 9.618 -1.622 -28.387 1.00 92.69 210 GLY A N 1
ATOM 1582 C CA . GLY A 1 210 ? 10.788 -1.691 -27.499 1.00 92.69 210 GLY A CA 1
ATOM 1583 C C . GLY A 1 210 ? 10.601 -2.638 -26.302 1.00 92.69 210 GLY A C 1
ATOM 1584 O O . GLY A 1 210 ? 9.533 -3.244 -26.164 1.00 92.69 210 GLY A O 1
ATOM 1585 N N . PRO A 1 211 ? 11.640 -2.821 -25.463 1.00 95.81 211 PRO A N 1
ATOM 1586 C CA . PRO A 1 211 ? 11.583 -3.698 -24.295 1.00 95.81 211 PRO A CA 1
ATOM 1587 C C . PRO A 1 211 ? 10.474 -3.290 -23.320 1.00 95.81 211 PRO A C 1
ATOM 1589 O O . PRO A 1 211 ? 10.353 -2.122 -22.951 1.00 95.81 211 PRO A O 1
ATOM 1592 N N . HIS A 1 212 ? 9.661 -4.250 -22.887 1.00 96.56 212 HIS A N 1
ATOM 1593 C CA . HIS A 1 212 ? 8.599 -4.018 -21.914 1.00 96.56 212 HIS A CA 1
ATOM 1594 C C . HIS A 1 212 ? 8.321 -5.268 -21.080 1.00 96.56 212 HIS A C 1
ATOM 1596 O O . HIS A 1 212 ? 8.506 -6.392 -21.547 1.00 96.56 212 HIS A O 1
ATOM 1602 N N . ARG A 1 213 ? 7.835 -5.072 -19.850 1.00 95.31 213 ARG A N 1
ATOM 1603 C CA . ARG A 1 213 ? 7.455 -6.162 -18.944 1.00 95.31 213 ARG A CA 1
ATOM 1604 C C . ARG A 1 213 ? 6.315 -5.740 -18.031 1.00 95.31 213 ARG A C 1
ATOM 1606 O O . ARG A 1 213 ? 6.323 -4.628 -17.513 1.00 95.31 213 ARG A O 1
ATOM 1613 N N . VAL A 1 214 ? 5.365 -6.642 -17.778 1.00 96.94 214 VAL A N 1
ATOM 1614 C CA . VAL A 1 214 ? 4.438 -6.487 -16.647 1.00 96.94 214 VAL A CA 1
ATOM 1615 C C . VAL A 1 214 ? 5.244 -6.682 -15.363 1.00 96.94 214 VAL A C 1
ATOM 1617 O O . VAL A 1 214 ? 5.733 -7.774 -15.081 1.00 96.94 214 VAL A O 1
ATOM 1620 N N . ILE A 1 215 ? 5.417 -5.604 -14.608 1.00 97.06 215 ILE A N 1
ATOM 1621 C CA . ILE A 1 215 ? 6.219 -5.561 -13.379 1.00 97.06 215 ILE A CA 1
ATOM 1622 C C . ILE A 1 215 ? 5.363 -5.693 -12.116 1.00 97.06 215 ILE A C 1
ATOM 1624 O O . ILE A 1 215 ? 5.901 -5.945 -11.044 1.00 97.06 215 ILE A O 1
ATOM 1628 N N . GLY A 1 216 ? 4.038 -5.579 -12.235 1.00 96.81 216 GLY A N 1
ATOM 1629 C CA . GLY A 1 216 ? 3.092 -5.828 -11.150 1.00 96.81 216 GLY A CA 1
ATOM 1630 C C . GLY A 1 216 ? 1.649 -5.872 -11.645 1.00 96.81 216 GLY A C 1
ATOM 1631 O O . GLY A 1 216 ? 1.318 -5.270 -12.664 1.00 96.81 216 GLY A O 1
ATOM 1632 N N . VAL A 1 217 ? 0.787 -6.579 -10.917 1.00 96.75 217 VAL A N 1
ATOM 1633 C CA . VAL A 1 217 ? -0.673 -6.547 -11.094 1.00 96.75 217 VAL A CA 1
ATOM 1634 C C . VAL A 1 217 ? -1.263 -6.275 -9.721 1.00 96.75 217 VAL A C 1
ATOM 1636 O O . VAL A 1 217 ? -1.357 -7.179 -8.902 1.00 96.75 217 VAL A O 1
ATOM 1639 N N . ILE A 1 218 ? -1.561 -5.011 -9.441 1.00 96.50 218 ILE A N 1
ATOM 1640 C CA . ILE A 1 218 ? -1.893 -4.532 -8.094 1.00 96.50 218 ILE A CA 1
ATOM 1641 C C . ILE A 1 218 ? -3.361 -4.124 -7.998 1.00 96.50 218 ILE A C 1
ATOM 1643 O O . ILE A 1 218 ? -4.028 -3.952 -9.017 1.00 96.50 218 ILE A O 1
ATOM 1647 N N . ALA A 1 219 ? -3.852 -3.910 -6.778 1.00 94.38 219 ALA A N 1
ATOM 1648 C CA . ALA A 1 219 ? -5.177 -3.335 -6.564 1.00 94.38 219 ALA A CA 1
ATOM 1649 C C . ALA A 1 219 ? -5.309 -1.965 -7.238 1.00 94.38 219 ALA A C 1
ATOM 1651 O O . ALA A 1 219 ? -4.458 -1.090 -7.065 1.00 94.38 219 ALA A O 1
ATOM 1652 N N . SER A 1 220 ? -6.393 -1.764 -7.988 1.00 90.19 220 SER A N 1
ATOM 1653 C CA . SER A 1 220 ? -6.675 -0.479 -8.625 1.00 90.19 220 SER A CA 1
ATOM 1654 C C . SER A 1 220 ? -6.878 0.623 -7.583 1.00 90.19 220 SER A C 1
ATOM 1656 O O . SER A 1 220 ? -7.572 0.416 -6.593 1.00 90.19 220 SER A O 1
ATOM 1658 N N . ALA A 1 221 ? -6.347 1.822 -7.833 1.00 79.31 221 ALA A N 1
ATOM 1659 C CA . ALA A 1 221 ? -6.560 2.982 -6.961 1.00 79.31 221 ALA A CA 1
ATOM 1660 C C . ALA A 1 221 ? -7.969 3.596 -7.085 1.00 79.31 221 ALA A C 1
ATOM 1662 O O . ALA A 1 221 ? -8.394 4.343 -6.208 1.00 79.31 221 ALA A O 1
ATOM 1663 N N . ALA A 1 222 ? -8.708 3.281 -8.155 1.00 74.50 222 ALA A N 1
ATOM 1664 C CA . ALA A 1 222 ? -10.075 3.757 -8.334 1.00 74.50 222 ALA A CA 1
ATOM 1665 C C . ALA A 1 222 ? -10.981 3.229 -7.209 1.00 74.50 222 ALA A C 1
ATOM 1667 O O . ALA A 1 222 ? -11.036 2.021 -6.960 1.00 74.50 222 ALA A O 1
ATOM 1668 N N . LEU A 1 223 ? -11.674 4.137 -6.525 1.00 61.38 223 LEU A N 1
ATOM 1669 C CA . LEU A 1 223 ? -12.871 3.795 -5.765 1.00 61.38 223 LEU A CA 1
ATOM 1670 C C . LEU A 1 223 ? -14.006 3.723 -6.789 1.00 61.38 223 LEU A C 1
ATOM 1672 O O . LEU A 1 223 ? -14.154 4.660 -7.569 1.00 61.38 223 LEU A O 1
ATOM 1676 N N . ASN A 1 224 ? -14.749 2.618 -6.846 1.00 52.22 224 ASN A N 1
ATOM 1677 C CA . ASN A 1 224 ? -15.945 2.588 -7.685 1.00 52.22 224 ASN A CA 1
ATOM 1678 C C . ASN A 1 224 ? -16.962 3.598 -7.139 1.00 52.22 224 ASN A C 1
ATOM 1680 O O . ASN A 1 224 ? -17.140 3.671 -5.919 1.00 52.22 224 ASN A O 1
ATOM 1684 N N . ASP A 1 225 ? -17.590 4.343 -8.048 1.00 39.41 225 ASP A N 1
ATOM 1685 C CA . ASP A 1 225 ? -18.740 5.210 -7.767 1.00 39.41 225 ASP A CA 1
ATOM 1686 C C . ASP A 1 225 ? -19.999 4.400 -7.407 1.00 39.41 225 ASP A C 1
ATOM 1688 O O . ASP A 1 225 ? -20.209 3.314 -8.006 1.00 39.41 225 ASP A O 1
#

Secondary structure (DSSP, 8-state):
--HHHHHHHHHHHHHHHHHHHHHHHHHHHHHHHHHT---S----HHHHHHHHHHHHHH-TTS-HHHHHHHHHHHHHHHHHHH-TT-EEEEEGGGHHHHHHHHTT-SEEEEESSHHHHHHHHHHT--SEEEEEGGGHHHHHHHHHH-TT-EEEEEE-SS--SSS--EEEEESSPPPP-SSEEEEEEEE-SS-EEEEEEEB---S--TTS-SSEEEEEEEE-SPPP-

Solvent-accessible surface area (backbone atoms only — not comparable to full-atom values): 12350 Å² total; per-residue (Å²): 125,66,60,68,57,51,53,52,50,53,51,48,52,54,48,52,53,52,50,51,52,52,50,52,52,51,46,51,53,53,52,52,56,51,75,71,45,93,68,87,76,83,80,51,61,14,56,51,48,54,53,41,52,54,49,33,72,73,37,75,91,48,62,55,67,58,50,43,53,55,52,42,50,57,49,38,52,46,50,28,74,74,46,83,76,53,26,32,27,26,24,57,85,24,45,72,48,49,47,65,57,40,65,80,61,54,50,72,46,81,15,90,40,68,66,58,36,48,51,35,51,72,72,63,73,24,62,31,37,35,43,31,64,94,44,37,40,62,50,17,46,48,49,65,74,36,86,63,49,17,38,24,39,61,40,49,64,78,57,42,93,93,42,57,45,24,40,29,34,25,71,52,76,30,42,84,54,94,54,34,25,21,35,25,23,36,30,68,86,85,52,35,32,74,46,79,41,85,37,79,79,84,69,85,66,81,88,56,68,64,62,68,44,81,35,23,47,19,53,45,68,74,74,85,130

Mean predicted aligned error: 4.58 Å

Foldseek 3Di:
DVVVVVVVVVVVVVVVVVVVVVLVVVLVVLVVVVVPDPDPDLDAVQVLLVVLLVVCVVCVVDDSVVSLQVSLASSLVSSLVVCVAAEEEEEPVCVVQCCSNNVPSHHYDYDPDDVRSVVCVVVVVHQKYKAAPVCFQVVLVVLLVDVQKAFQDFPDLDADPVNHTITMMGRDAHDDHPWKKFWKWADQVVTIGIDIDTDDDPDDPPVGPHRMDRRHIHHHSDNDD

Sequence (225 aa):
MTDKLSDLRQTINQLDDDILALVRRRMELAADVIAAKSDSVAYRPGREAEVIKRLIAAAPDLPAQLVANVWRQLMTASTSLQNGAIRVAVHRGAMAVAGWHFGAMFRIDECEDMPALQDLMAAGDADFALVPDTCEAELAAWLLADETIHVIAHTPLLGSQAMPPVWMLGRHPADQVDEETSIIAHDSGSGSRIVTRQGRVTAPLADLAGPHRVIGVIASAALND

Nearest PDB structures (foldseek):
  7t1m-assembly1_A  TM=3.500E-01  e=1.745E-01  Methylococcus capsulatus str. Texas = ATCC 19069
  2fia-assembly1_A  TM=4.677E-01  e=5.512E+00  Enterococcus faecalis V583
  6uv5-assembly1_C  TM=2.092E-01  e=1.180E+00  Homo sapiens

Radius of gyration: 19.74 Å; Cα contacts (8 Å, |Δi|>4): 364; chains: 1; bounding box: 47×46×63 Å

pLDDT: mean 92.44, std 9.12, range [39.41, 98.69]